Protein AF-A0A382WPY2-F1 (afdb_monomer)

Secondary structure (DSSP, 8-state):
-EES---HHHHHHHHTSPBP--TT-----TTT--SSS---S--PPEEEEEEEEEEEE-TT-SSEEEEEEEEEEEE-TTT--EEE----SB-TT--B--GGGGGTT-HHHHTSTTTTSHHHHHHHHHHHHHHHHHHHHHHHHHHHHB---B-TTSPBP-SBPPSSTT--S-TTS---

Organism: NCBI:txid408172

Nearest PDB structures (foldseek):
  6q0w-assembly1_C  TM=4.753E-01  e=2.690E-01  Homo sapiens
  6q0r-assembly1_C  TM=4.747E-01  e=5.599E-01  Homo sapiens
  2z14-assembly1_A  TM=6.555E-01  e=5.709E+00  Homo sapiens
  6rw8-assembly1_A  TM=3.649E-01  e=2.580E+00  Xenorhabdus nematophila

Foldseek 3Di:
DKDPDQPVVLVVLQVPADFDPPPPDQPADPVPCDPPRDPPDSQRWGKGKAKFWDWDDDPPDPDIDIAIAIWIWTAGPVSRIIDTDFCPQAGLQRHGPPPCSVVGVPVCCSPPPCSSHPVNRVVSVVVSVVVNVVSVVVVVVQVQQFAQDADPVRDGHNDGFDPDVPTRHHPVPDDD

Mean predicted aligned error: 10.74 Å

Radius of gyration: 22.95 Å; Cα contacts (8 Å, |Δi|>4): 245; chains: 1; bounding box: 46×40×66 Å

Sequence (176 aa):
MSGKEIAPVLLENILELPEALDEGSVVECPTCIPDSGQAEGEVSLSNFTVEWQFFGRKELGFFDVTYHGVSNVGHCEVCGSTWFSGPGEHDALGLKIGENRTELWTPHLLRAPGFFEKRWQYNLRDERVKRITAKKEKEEKQQEKQCKHVDSNGQQCNREKMQKKGAAYCYKHRPK

Solvent-accessible surface area (backbone atoms only — not comparable to full-atom values): 10594 Å² total; per-residue (Å²): 94,82,47,91,78,70,59,68,72,58,51,55,31,44,72,72,39,58,66,50,84,64,89,82,65,86,54,63,42,84,84,72,61,57,98,59,94,72,76,92,62,89,57,71,44,52,42,21,54,40,52,48,74,50,79,42,72,46,99,88,52,97,54,80,39,79,45,39,42,67,29,51,35,36,38,27,83,87,80,69,41,37,36,50,53,61,65,66,61,41,31,72,80,68,47,74,52,60,90,66,52,70,60,78,72,30,70,66,54,76,64,39,87,54,60,51,30,69,69,47,34,50,51,48,48,51,53,49,51,53,49,45,50,56,48,50,54,50,52,50,58,50,56,72,42,30,16,74,46,59,49,99,85,69,51,63,42,89,47,56,27,42,93,52,90,88,49,56,28,21,89,88,67,51,82,131

pLDDT: mean 77.93, std 14.17, range [43.06, 95.25]

Structure (mmCIF, N/CA/C/O backbone):
data_AF-A0A382WPY2-F1
#
_entry.id   AF-A0A382WPY2-F1
#
loop_
_atom_site.group_PDB
_atom_site.id
_atom_site.type_symbol
_atom_site.label_atom_id
_atom_site.label_alt_id
_atom_site.label_comp_id
_atom_site.label_asym_id
_atom_site.label_entity_id
_atom_site.label_seq_id
_atom_site.pdbx_PDB_ins_code
_atom_site.Cartn_x
_atom_site.Cartn_y
_atom_site.Cartn_z
_atom_site.occupancy
_atom_site.B_iso_or_equiv
_atom_site.auth_seq_id
_atom_site.auth_comp_id
_atom_site.auth_asym_id
_atom_site.auth_atom_id
_atom_site.pdbx_PDB_model_num
ATOM 1 N N . MET A 1 1 ? 2.220 -3.570 -17.084 1.00 50.44 1 MET A N 1
ATOM 2 C CA . MET A 1 1 ? 2.540 -3.048 -18.439 1.00 50.44 1 MET A CA 1
ATOM 3 C C . MET A 1 1 ? 3.982 -3.415 -18.765 1.00 50.44 1 MET A C 1
ATOM 5 O O . MET A 1 1 ? 4.788 -3.387 -17.844 1.00 50.44 1 MET A O 1
ATOM 9 N N . SER A 1 2 ? 4.309 -3.770 -20.013 1.00 45.06 2 SER A N 1
ATOM 10 C CA . SER A 1 2 ? 5.698 -3.978 -20.460 1.00 45.06 2 SER A CA 1
ATOM 11 C C . SER A 1 2 ? 6.227 -2.688 -21.094 1.00 45.06 2 SER A C 1
ATOM 13 O O . SER A 1 2 ? 5.712 -2.259 -22.127 1.00 45.06 2 SER A O 1
ATOM 15 N N . GLY A 1 3 ? 7.217 -2.046 -20.475 1.00 51.97 3 GLY A N 1
ATOM 16 C CA . GLY A 1 3 ? 7.845 -0.844 -21.026 1.00 51.97 3 GLY A CA 1
ATOM 17 C C . GLY A 1 3 ? 9.094 -1.224 -21.810 1.00 51.97 3 GLY A C 1
ATOM 18 O O . GLY A 1 3 ? 10.080 -1.618 -21.199 1.00 51.97 3 GLY A O 1
ATOM 19 N N . LYS A 1 4 ? 9.069 -1.118 -23.145 1.00 51.72 4 LYS A N 1
ATOM 20 C CA . LYS A 1 4 ? 10.267 -1.358 -23.974 1.00 51.72 4 LYS A CA 1
ATOM 21 C C . LYS A 1 4 ? 11.243 -0.176 -24.028 1.00 51.72 4 LYS A C 1
ATOM 23 O O . LYS A 1 4 ? 12.312 -0.320 -24.597 1.00 51.72 4 LYS A O 1
ATOM 28 N N . GLU A 1 5 ? 10.928 0.958 -23.407 1.00 58.72 5 GLU A N 1
ATOM 29 C CA . GLU A 1 5 ? 11.789 2.148 -23.411 1.00 58.72 5 GLU A CA 1
ATOM 30 C C . GLU A 1 5 ? 11.638 2.906 -22.088 1.00 58.72 5 GLU A C 1
ATOM 32 O O . GLU A 1 5 ? 10.872 3.863 -21.963 1.00 58.72 5 GLU A O 1
ATOM 37 N N . ILE A 1 6 ? 12.331 2.430 -21.058 1.00 67.25 6 ILE A N 1
ATOM 38 C CA . ILE A 1 6 ? 12.502 3.175 -19.812 1.00 67.25 6 ILE A CA 1
ATOM 39 C C . ILE A 1 6 ? 13.760 4.035 -19.943 1.00 67.25 6 ILE A C 1
ATOM 41 O O . ILE A 1 6 ? 14.767 3.583 -20.483 1.00 67.25 6 ILE A O 1
ATOM 45 N N . ALA A 1 7 ? 13.711 5.278 -19.457 1.00 72.25 7 ALA A N 1
ATOM 46 C CA . ALA A 1 7 ? 14.890 6.138 -19.438 1.00 72.25 7 ALA A CA 1
ATOM 47 C C . ALA A 1 7 ? 16.024 5.464 -18.630 1.00 72.25 7 ALA A C 1
ATOM 49 O O . ALA A 1 7 ? 15.751 5.005 -17.521 1.00 72.25 7 ALA A O 1
ATOM 50 N N . PRO A 1 8 ? 17.283 5.437 -19.111 1.00 74.81 8 PRO A N 1
ATOM 51 C CA . PRO A 1 8 ? 18.385 4.741 -18.434 1.00 74.81 8 PRO A CA 1
ATOM 52 C C . PRO A 1 8 ? 18.562 5.134 -16.962 1.00 74.81 8 PRO A C 1
ATOM 54 O O . PRO A 1 8 ? 18.678 4.272 -16.102 1.00 74.81 8 PRO A O 1
ATOM 57 N N . VAL A 1 9 ? 18.442 6.429 -16.657 1.00 78.12 9 VAL A N 1
ATOM 58 C CA . VAL A 1 9 ? 18.503 6.960 -15.282 1.00 78.12 9 VAL A CA 1
ATOM 59 C C . VAL A 1 9 ? 17.400 6.379 -14.390 1.00 78.12 9 VAL A C 1
ATOM 61 O O . VAL A 1 9 ? 17.597 6.155 -13.201 1.00 78.12 9 VAL A O 1
ATOM 64 N N . LEU A 1 10 ? 16.211 6.129 -14.942 1.00 77.56 10 LEU A N 1
ATOM 65 C CA . LEU A 1 10 ? 15.115 5.512 -14.196 1.00 77.56 10 LEU A CA 1
ATOM 66 C C . LEU A 1 10 ? 15.440 4.051 -13.870 1.00 77.56 10 LEU A C 1
ATOM 68 O O . LEU A 1 10 ? 15.153 3.599 -12.767 1.00 77.56 10 LEU A O 1
ATOM 72 N N . LEU A 1 11 ? 16.044 3.334 -14.822 1.00 80.25 11 LEU A N 1
ATOM 73 C CA . LEU A 1 11 ? 16.457 1.949 -14.634 1.00 80.25 11 LEU A CA 1
ATOM 74 C C . LEU A 1 11 ? 17.562 1.841 -13.579 1.00 80.25 11 LEU A C 1
ATOM 76 O O . LEU A 1 11 ? 17.420 1.036 -12.671 1.00 80.25 11 LEU A O 1
ATOM 80 N N . GLU A 1 12 ? 18.596 2.684 -13.639 1.00 84.19 12 GLU A N 1
ATOM 81 C CA . GLU A 1 12 ? 19.659 2.730 -12.621 1.00 84.19 12 GLU A CA 1
ATOM 82 C C . GLU A 1 12 ? 19.077 2.909 -11.2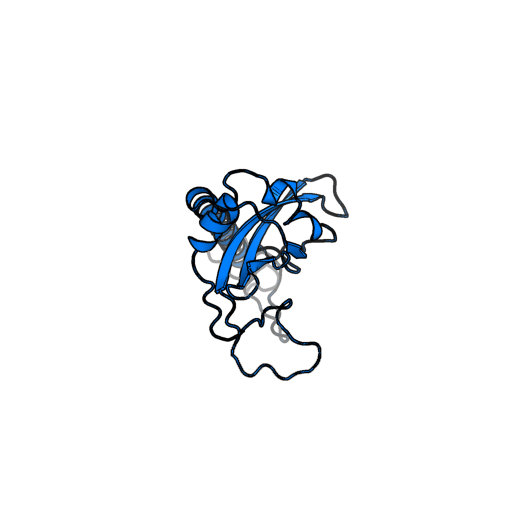14 1.00 84.19 12 GLU A C 1
ATOM 84 O O . GLU A 1 12 ? 19.373 2.128 -10.315 1.00 84.19 12 GLU A O 1
ATOM 89 N N . ASN A 1 13 ? 18.153 3.860 -11.050 1.00 84.88 13 ASN A N 1
ATOM 90 C CA . ASN A 1 13 ? 17.480 4.072 -9.771 1.00 84.88 13 ASN A CA 1
ATOM 91 C C . ASN A 1 13 ? 16.674 2.849 -9.304 1.00 84.88 13 ASN A C 1
ATOM 93 O O . ASN A 1 13 ? 16.645 2.582 -8.109 1.00 84.88 13 ASN A O 1
ATOM 97 N N . ILE A 1 14 ? 16.021 2.112 -10.214 1.00 83.38 14 ILE A N 1
ATOM 98 C CA . ILE A 1 14 ? 15.280 0.880 -9.883 1.00 83.38 14 ILE A CA 1
ATOM 99 C C . ILE A 1 14 ? 16.236 -0.226 -9.427 1.00 83.38 14 ILE A C 1
ATOM 101 O O . ILE A 1 14 ? 15.948 -0.896 -8.440 1.00 83.38 14 ILE A O 1
ATOM 105 N N . LEU A 1 15 ? 17.361 -0.406 -10.123 1.00 83.56 15 LEU A N 1
ATOM 106 C CA . LEU A 1 15 ? 18.344 -1.449 -9.815 1.00 83.56 15 LEU A CA 1
ATOM 107 C C . LEU A 1 15 ? 19.052 -1.218 -8.469 1.00 83.56 15 LEU A C 1
ATOM 109 O O . LEU A 1 15 ? 19.545 -2.162 -7.862 1.00 83.56 15 LEU A O 1
ATOM 113 N N . GLU A 1 16 ? 19.083 0.022 -7.975 1.00 86.19 16 GLU A N 1
ATOM 114 C CA . GLU A 1 16 ? 19.590 0.359 -6.637 1.00 86.19 16 GLU A CA 1
ATOM 115 C C . GLU A 1 16 ? 18.581 0.103 -5.499 1.00 86.19 16 GLU A C 1
ATOM 117 O O . GLU A 1 16 ? 18.909 0.294 -4.317 1.00 86.19 16 GLU A O 1
ATOM 122 N N . LEU A 1 17 ? 17.341 -0.287 -5.817 1.00 84.88 17 LEU A N 1
ATOM 123 C CA . LEU A 1 17 ? 16.316 -0.560 -4.812 1.00 84.88 17 LEU A CA 1
ATOM 124 C C . LEU A 1 17 ? 16.510 -1.924 -4.149 1.00 84.88 17 LEU A C 1
ATOM 126 O O . LEU A 1 17 ? 17.150 -2.812 -4.706 1.00 84.88 17 LEU A O 1
ATOM 130 N N . PRO A 1 18 ? 15.943 -2.119 -2.944 1.00 81.19 18 PRO A N 1
ATOM 131 C CA . PRO A 1 18 ? 15.968 -3.421 -2.302 1.00 81.19 18 PRO A CA 1
ATOM 132 C C . PRO A 1 18 ? 15.299 -4.478 -3.184 1.00 81.19 18 PRO A C 1
ATOM 134 O O . PRO A 1 18 ? 14.156 -4.298 -3.626 1.00 81.19 18 PRO A O 1
ATOM 137 N N . GLU A 1 19 ? 15.994 -5.597 -3.375 1.00 81.69 19 GLU A N 1
ATOM 138 C CA . GLU A 1 19 ? 15.398 -6.801 -3.944 1.00 81.69 19 GLU A CA 1
ATOM 139 C C . GLU A 1 19 ? 14.182 -7.216 -3.106 1.00 81.69 19 GLU A C 1
ATOM 141 O O . GLU A 1 19 ? 14.174 -7.135 -1.871 1.00 81.69 19 GLU A O 1
ATOM 146 N N . ALA A 1 20 ? 13.111 -7.602 -3.792 1.00 73.94 20 ALA A N 1
ATOM 147 C CA . ALA A 1 20 ? 11.934 -8.154 -3.154 1.00 73.94 20 ALA A CA 1
ATOM 148 C C . ALA A 1 20 ? 12.303 -9.492 -2.507 1.00 73.94 20 ALA A C 1
ATOM 150 O O . ALA A 1 20 ? 12.845 -10.377 -3.162 1.00 73.94 20 ALA A O 1
ATOM 151 N N . LEU A 1 21 ? 11.971 -9.648 -1.224 1.00 63.97 21 LEU A N 1
ATOM 152 C CA . LEU A 1 21 ? 12.210 -10.867 -0.439 1.00 63.97 21 LEU A CA 1
ATOM 153 C C . LEU A 1 21 ? 11.271 -12.022 -0.829 1.00 63.97 21 LEU A C 1
ATOM 155 O O . LEU A 1 21 ? 10.919 -12.838 0.019 1.00 63.97 21 LEU A O 1
ATOM 159 N N . ASP A 1 22 ? 10.812 -12.071 -2.079 1.00 56.38 22 ASP A N 1
ATOM 160 C CA . ASP A 1 22 ? 9.867 -13.080 -2.550 1.00 56.38 22 ASP A CA 1
ATOM 161 C C . ASP A 1 22 ? 10.605 -14.408 -2.798 1.00 56.38 22 ASP A C 1
ATOM 163 O O . ASP A 1 22 ? 10.833 -14.848 -3.925 1.00 56.38 22 ASP A O 1
ATOM 167 N N . GLU A 1 23 ? 10.999 -15.050 -1.696 1.00 45.00 23 GLU A N 1
ATOM 168 C CA . GLU A 1 23 ? 11.357 -16.463 -1.617 1.00 45.00 23 GLU A CA 1
ATOM 169 C C . GLU A 1 23 ? 10.135 -17.308 -2.025 1.00 45.00 23 GLU A C 1
ATOM 171 O O . GLU A 1 23 ? 9.397 -17.816 -1.182 1.00 45.00 23 GLU A O 1
ATOM 176 N N . GLY A 1 24 ? 9.872 -17.447 -3.327 1.00 43.06 24 GLY A N 1
ATOM 177 C CA . GLY A 1 24 ? 8.909 -18.444 -3.807 1.00 43.06 24 GLY A CA 1
ATOM 178 C C . GLY A 1 24 ? 8.155 -18.145 -5.096 1.00 43.06 24 GLY A C 1
ATOM 179 O O . GLY A 1 24 ? 7.442 -19.028 -5.568 1.00 43.06 24 GLY A O 1
ATOM 180 N N . SER A 1 25 ? 8.299 -16.964 -5.701 1.00 46.00 25 SER A N 1
ATOM 181 C CA . SER A 1 25 ? 7.753 -16.715 -7.039 1.00 46.00 25 SER A CA 1
ATOM 182 C C . SER A 1 25 ? 8.865 -16.298 -7.995 1.00 46.00 25 SER A C 1
ATOM 184 O O . SER A 1 25 ? 9.168 -15.122 -8.177 1.00 46.00 25 SER A O 1
ATOM 186 N N . VAL A 1 26 ? 9.497 -17.294 -8.622 1.00 49.69 26 VAL A N 1
ATOM 187 C CA . VAL A 1 26 ? 10.266 -17.063 -9.849 1.00 49.69 26 VAL A CA 1
ATOM 188 C C . VAL A 1 26 ? 9.250 -16.603 -10.888 1.00 49.69 26 VAL A C 1
ATOM 190 O O . VAL A 1 26 ? 8.549 -17.402 -11.504 1.00 49.69 26 VAL A O 1
ATOM 193 N N . VAL A 1 27 ? 9.070 -15.290 -10.993 1.00 58.69 27 VAL A N 1
ATOM 194 C CA . VAL A 1 27 ? 8.278 -14.707 -12.067 1.00 58.69 27 VAL A CA 1
ATOM 195 C C . VAL A 1 27 ? 9.141 -14.867 -13.308 1.00 58.69 27 VAL A C 1
ATOM 197 O O . VAL A 1 27 ? 10.208 -14.275 -13.403 1.00 58.69 27 VAL A O 1
ATOM 200 N N . GLU A 1 28 ? 8.736 -15.731 -14.228 1.00 64.81 28 GLU A N 1
ATOM 201 C CA . GLU A 1 28 ? 9.409 -15.848 -15.518 1.00 64.81 28 GLU A CA 1
ATOM 202 C C . GLU A 1 28 ? 9.208 -14.554 -16.313 1.00 64.81 28 GLU A C 1
ATOM 204 O O . GLU A 1 28 ? 8.154 -13.913 -16.235 1.00 64.81 28 GLU A O 1
ATOM 209 N N . CYS A 1 29 ? 10.212 -14.146 -17.095 1.00 71.50 29 CYS A N 1
ATOM 210 C CA . CYS A 1 29 ? 10.085 -12.961 -17.937 1.00 71.50 29 CYS A CA 1
ATOM 211 C C . CYS A 1 29 ? 8.953 -13.153 -18.959 1.00 71.50 29 CYS A C 1
ATOM 213 O O . CYS A 1 29 ? 9.132 -13.931 -19.897 1.00 71.50 29 CYS A O 1
ATOM 215 N N . PRO A 1 30 ? 7.845 -12.387 -18.894 1.00 69.00 30 PRO A N 1
ATOM 216 C CA . PRO A 1 30 ? 6.702 -12.574 -19.791 1.00 69.00 30 PRO A CA 1
ATOM 217 C C . PRO A 1 30 ? 7.036 -12.312 -21.266 1.00 69.00 30 PRO A C 1
ATOM 219 O O . PRO A 1 30 ? 6.256 -12.657 -22.145 1.00 69.00 30 PRO A O 1
ATOM 222 N N . THR A 1 31 ? 8.182 -11.685 -21.541 1.00 71.06 31 THR A N 1
ATOM 223 C CA . THR A 1 31 ? 8.691 -11.429 -22.893 1.00 71.06 31 THR A CA 1
ATOM 224 C C . THR A 1 31 ? 9.625 -12.538 -23.390 1.00 71.06 31 THR A C 1
ATOM 226 O O . THR A 1 31 ? 9.763 -12.702 -24.598 1.00 71.06 31 THR A O 1
ATOM 229 N N . CYS A 1 32 ? 10.288 -13.269 -22.487 1.00 71.19 32 CYS A N 1
ATOM 230 C CA . CYS A 1 32 ? 11.210 -14.352 -22.844 1.00 71.19 32 CYS A CA 1
ATOM 231 C C . CYS A 1 32 ? 10.555 -15.732 -22.811 1.00 71.19 32 CYS A C 1
ATOM 233 O O . CYS A 1 32 ? 11.188 -16.672 -23.280 1.00 71.19 32 CYS A O 1
ATOM 235 N N . ILE A 1 33 ? 9.338 -15.870 -22.265 1.00 64.56 33 ILE A N 1
ATOM 236 C CA . ILE A 1 33 ? 8.585 -17.127 -22.327 1.00 64.56 33 ILE A CA 1
ATOM 237 C C . ILE A 1 33 ? 8.342 -17.462 -23.809 1.00 64.56 33 ILE A C 1
ATOM 239 O O . ILE A 1 33 ? 7.666 -16.692 -24.498 1.00 64.56 33 ILE A O 1
ATOM 243 N N . PRO A 1 34 ? 8.885 -18.575 -24.333 1.00 55.53 34 PRO A N 1
ATOM 244 C CA . PRO A 1 34 ? 8.551 -19.023 -25.677 1.00 55.53 34 PRO A CA 1
ATOM 245 C C . PRO A 1 34 ? 7.099 -19.538 -25.719 1.00 55.53 34 PRO A C 1
ATOM 247 O O . PRO A 1 34 ? 6.661 -20.227 -24.801 1.00 55.53 34 PRO A O 1
ATOM 250 N N . ASP A 1 35 ? 6.373 -19.281 -26.818 1.00 52.97 35 ASP A N 1
ATOM 251 C CA . ASP A 1 35 ? 5.002 -19.789 -27.078 1.00 52.97 35 ASP A CA 1
ATOM 252 C C . ASP A 1 35 ? 4.885 -21.331 -27.025 1.00 52.97 35 ASP A C 1
ATOM 254 O O . ASP A 1 35 ? 3.796 -21.903 -26.968 1.00 52.97 35 ASP A O 1
ATOM 258 N N . SER A 1 36 ? 6.020 -22.024 -27.040 1.00 47.75 36 SER A N 1
ATOM 259 C CA . SER A 1 36 ? 6.166 -23.465 -26.875 1.00 47.75 36 SER A CA 1
ATOM 260 C C . SER A 1 36 ? 6.968 -23.711 -25.604 1.00 47.75 36 SER A C 1
ATOM 262 O O . SER A 1 36 ? 8.153 -23.390 -25.596 1.00 47.75 36 SER A O 1
ATOM 264 N N . GLY A 1 37 ? 6.333 -24.253 -24.559 1.00 50.56 37 GLY A N 1
ATOM 265 C CA . GLY A 1 37 ? 6.839 -24.394 -23.183 1.00 50.56 37 GLY A CA 1
ATOM 266 C C . GLY A 1 37 ? 8.113 -25.228 -23.005 1.00 50.56 37 GLY A C 1
ATOM 267 O O . GLY A 1 37 ? 8.108 -26.245 -22.320 1.00 50.56 37 GLY A O 1
ATOM 268 N N . GLN A 1 38 ? 9.206 -24.789 -23.611 1.00 47.47 38 GLN A N 1
ATOM 269 C CA . GLN A 1 38 ? 10.522 -25.388 -23.532 1.00 47.47 38 GLN A CA 1
ATOM 270 C C . GLN A 1 38 ? 11.526 -24.271 -23.241 1.00 47.47 38 GLN A C 1
ATOM 272 O O . GLN A 1 38 ? 12.242 -23.800 -24.120 1.00 47.47 38 GLN A O 1
ATOM 277 N N . ALA A 1 39 ? 11.533 -23.809 -21.992 1.00 47.53 39 ALA A N 1
ATOM 278 C CA . ALA A 1 39 ? 12.617 -23.000 -21.457 1.00 47.53 39 ALA A CA 1
ATOM 279 C C . ALA A 1 39 ? 13.589 -23.934 -20.718 1.00 47.53 39 ALA A C 1
ATOM 281 O O . ALA A 1 39 ? 13.421 -24.229 -19.539 1.00 47.53 39 ALA A O 1
ATOM 282 N N . GLU A 1 40 ? 14.602 -24.438 -21.429 1.00 45.28 40 GLU A N 1
ATOM 283 C CA . GLU A 1 40 ? 15.832 -24.914 -20.785 1.00 45.28 40 GLU A CA 1
ATOM 284 C C . GLU A 1 40 ? 16.674 -23.683 -20.442 1.00 45.28 40 GLU A C 1
ATOM 286 O O . GLU A 1 40 ? 17.457 -23.186 -21.248 1.00 45.28 40 GLU A O 1
ATOM 291 N N . GLY A 1 41 ? 16.437 -23.139 -19.254 1.00 49.59 41 GLY A N 1
ATOM 292 C CA . GLY A 1 41 ? 17.135 -21.971 -18.735 1.00 49.59 41 GLY A CA 1
ATOM 293 C C . GLY A 1 41 ? 16.210 -21.200 -17.814 1.00 49.59 41 GLY A C 1
ATOM 294 O O . GLY A 1 41 ? 15.253 -20.584 -18.271 1.00 49.59 41 GLY A O 1
ATOM 295 N N . GLU A 1 42 ? 16.485 -21.263 -16.517 1.00 51.50 42 GLU A N 1
ATOM 296 C CA . GLU A 1 42 ? 15.818 -20.462 -15.495 1.00 51.50 42 GLU A CA 1
ATOM 297 C C . GLU A 1 42 ? 16.074 -18.979 -15.817 1.00 51.50 42 GLU A C 1
ATOM 299 O O . GLU A 1 42 ? 17.156 -18.448 -15.571 1.00 51.50 42 GLU A O 1
ATOM 304 N N . VAL A 1 43 ? 15.122 -18.319 -16.490 1.00 54.50 43 VAL A N 1
ATOM 305 C CA . VAL A 1 43 ? 15.211 -16.881 -16.778 1.00 54.50 43 VAL A CA 1
ATOM 306 C C . VAL A 1 43 ? 14.853 -16.149 -15.493 1.00 54.50 43 VAL A C 1
ATOM 308 O O . VAL A 1 43 ? 13.706 -15.754 -15.284 1.00 54.50 43 VAL A O 1
ATOM 311 N N . SER A 1 44 ? 15.843 -16.007 -14.618 1.00 59.19 44 SER A N 1
ATOM 312 C CA . SER A 1 44 ? 15.711 -15.286 -13.358 1.00 59.19 44 SER A CA 1
ATOM 313 C C . SER A 1 44 ? 15.387 -13.819 -13.635 1.00 59.19 44 SER A C 1
ATOM 315 O O . SER A 1 44 ? 16.169 -13.097 -14.256 1.00 59.19 44 SER A O 1
ATOM 317 N N . LEU A 1 45 ? 14.205 -13.376 -13.206 1.00 64.75 45 LEU A N 1
ATOM 318 C CA . LEU A 1 45 ? 13.871 -11.957 -13.141 1.00 64.75 45 LEU A CA 1
ATOM 319 C C . LEU A 1 45 ? 14.425 -11.363 -11.850 1.00 64.75 45 LEU A C 1
ATOM 321 O O . LEU A 1 45 ? 14.130 -11.856 -10.760 1.00 64.75 45 LEU A O 1
ATOM 325 N N . SER A 1 46 ? 15.135 -10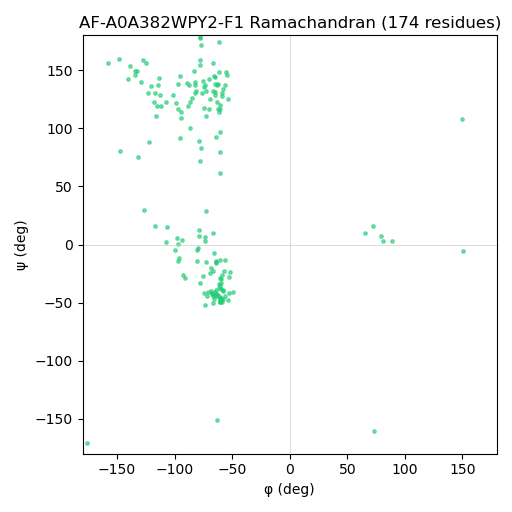.246 -11.972 1.00 72.19 46 SER A N 1
ATOM 326 C CA . SER A 1 46 ? 15.466 -9.410 -10.821 1.00 72.19 46 SER A CA 1
ATOM 327 C C . SER A 1 46 ? 14.202 -8.663 -10.403 1.00 72.19 46 SER A C 1
ATOM 329 O O . SER A 1 46 ? 13.643 -7.896 -11.191 1.00 72.19 46 SER A O 1
ATOM 331 N N . ASN A 1 47 ? 13.723 -8.920 -9.186 1.00 79.75 47 ASN A N 1
ATOM 332 C CA . ASN A 1 47 ? 12.504 -8.326 -8.643 1.00 79.75 47 ASN A CA 1
ATOM 333 C C . ASN A 1 47 ? 12.858 -7.302 -7.568 1.00 79.75 47 ASN A C 1
ATOM 335 O O . ASN A 1 47 ? 13.477 -7.636 -6.563 1.00 79.75 47 ASN A O 1
ATOM 339 N N . PHE A 1 48 ? 12.410 -6.065 -7.753 1.00 84.56 48 PHE A N 1
ATOM 340 C CA . PHE A 1 48 ? 12.666 -4.950 -6.848 1.00 84.56 48 PHE A CA 1
ATOM 341 C C . PHE A 1 48 ? 11.380 -4.489 -6.180 1.00 84.56 48 PHE A C 1
ATOM 343 O O . PHE A 1 48 ? 10.316 -4.441 -6.803 1.00 84.56 48 PHE A O 1
ATOM 350 N N . THR A 1 49 ? 11.484 -4.106 -4.911 1.00 86.94 49 THR A N 1
ATOM 351 C CA . THR A 1 49 ? 10.354 -3.559 -4.158 1.00 86.94 49 THR A CA 1
ATOM 352 C C . THR A 1 49 ? 10.262 -2.054 -4.375 1.00 86.94 49 THR A C 1
ATOM 354 O O . THR A 1 49 ? 11.192 -1.323 -4.038 1.00 86.94 49 THR A O 1
ATOM 357 N N . VAL A 1 50 ? 9.119 -1.578 -4.873 1.00 88.62 50 VAL A N 1
ATOM 358 C CA . VAL A 1 50 ? 8.862 -0.151 -5.098 1.00 88.62 50 VAL A CA 1
ATOM 359 C C . VAL A 1 50 ? 7.690 0.315 -4.251 1.00 88.62 50 VAL A C 1
ATOM 361 O O . VAL A 1 50 ? 6.575 -0.192 -4.369 1.00 88.62 50 VAL A O 1
ATOM 364 N N . GLU A 1 51 ? 7.939 1.320 -3.421 1.00 91.25 51 GLU A N 1
ATOM 365 C CA . GLU A 1 51 ? 6.916 2.091 -2.730 1.00 91.25 51 GLU A CA 1
ATOM 366 C C . GLU A 1 51 ? 6.257 3.058 -3.707 1.00 91.25 51 GLU A C 1
ATOM 368 O O . GLU A 1 51 ? 6.913 3.705 -4.531 1.00 91.25 51 GLU A O 1
ATOM 373 N N . TRP A 1 52 ? 4.948 3.206 -3.573 1.00 87.81 52 TRP A N 1
ATOM 374 C CA . TRP A 1 52 ? 4.189 4.133 -4.382 1.00 87.81 52 TRP A CA 1
ATOM 375 C C . TRP A 1 52 ? 3.135 4.873 -3.578 1.00 87.81 52 TRP A C 1
ATOM 377 O O . TRP A 1 52 ? 2.604 4.390 -2.574 1.00 87.81 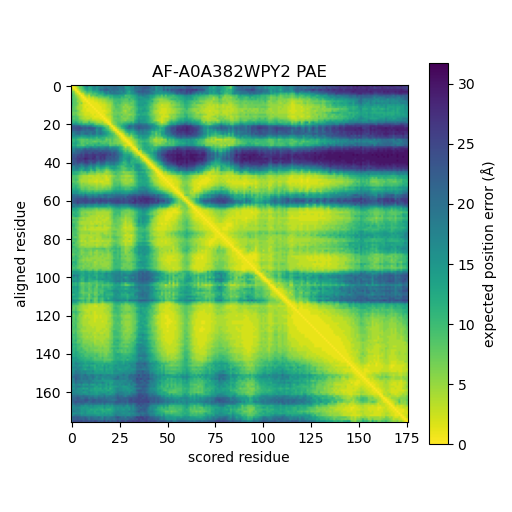52 TRP A O 1
ATOM 387 N N . GLN A 1 53 ? 2.808 6.058 -4.082 1.00 85.94 53 GLN A N 1
ATOM 388 C CA . GLN A 1 53 ? 1.645 6.819 -3.671 1.00 85.94 53 GLN A CA 1
ATOM 389 C C . GLN A 1 53 ? 1.002 7.470 -4.889 1.00 85.94 53 GLN A C 1
ATOM 391 O O . GLN A 1 53 ? 1.702 7.952 -5.781 1.00 85.94 53 GLN A O 1
ATOM 396 N N . PHE A 1 54 ? -0.323 7.524 -4.914 1.00 80.56 54 PHE A N 1
ATOM 397 C CA . PHE A 1 54 ? -1.038 8.313 -5.909 1.00 80.56 54 PHE A CA 1
ATOM 398 C C . PHE A 1 54 ? -2.349 8.852 -5.347 1.00 80.56 54 PHE A C 1
ATOM 400 O O . PHE A 1 54 ? -2.873 8.375 -4.336 1.00 80.56 54 PHE A O 1
ATOM 407 N N . PHE A 1 55 ? -2.851 9.890 -6.003 1.00 78.56 55 PHE A N 1
ATOM 408 C CA . PHE A 1 55 ? -4.102 10.546 -5.660 1.00 78.56 55 PHE A CA 1
ATOM 409 C C . PHE A 1 55 ? -5.183 10.018 -6.583 1.00 78.56 55 PHE A C 1
ATOM 411 O O . PHE A 1 55 ? -5.054 10.162 -7.791 1.00 78.56 55 PHE A O 1
ATOM 418 N N . GLY A 1 56 ? -6.233 9.439 -6.014 1.00 72.31 56 GLY A N 1
ATOM 419 C CA . GLY A 1 56 ? -7.395 9.000 -6.773 1.00 72.31 56 GLY A CA 1
ATOM 420 C C . GLY A 1 56 ? -8.673 9.616 -6.221 1.00 72.31 56 GLY A C 1
ATOM 421 O O . GLY A 1 56 ? -8.766 9.966 -5.040 1.00 72.31 56 GLY A O 1
ATOM 422 N N . ARG A 1 57 ? -9.697 9.709 -7.069 1.00 67.06 57 ARG A N 1
ATOM 423 C CA . ARG A 1 57 ? -11.052 10.058 -6.626 1.00 67.06 57 ARG A CA 1
ATOM 424 C C . ARG A 1 57 ? -11.812 8.814 -6.205 1.00 67.06 57 ARG A C 1
ATOM 426 O O . ARG A 1 57 ? -11.781 7.793 -6.888 1.00 67.06 57 ARG A O 1
ATOM 433 N N . LYS A 1 58 ? -12.544 8.903 -5.099 1.00 63.53 58 LYS A N 1
ATOM 434 C CA . LYS A 1 58 ? -13.450 7.831 -4.685 1.00 63.53 58 LYS A CA 1
ATOM 435 C C . LYS A 1 58 ? -14.674 7.825 -5.610 1.00 63.53 58 LYS A C 1
ATOM 437 O O . LYS A 1 58 ? -15.288 8.870 -5.788 1.00 63.53 58 LYS A O 1
ATOM 442 N N . GLU A 1 59 ? -15.072 6.657 -6.122 1.00 57.78 59 GLU A N 1
ATOM 443 C CA . GLU A 1 59 ? -16.228 6.484 -7.035 1.00 57.78 59 GLU A CA 1
ATOM 444 C C . GLU A 1 59 ? -17.540 7.117 -6.521 1.00 57.78 59 GLU A C 1
ATOM 446 O O . GLU A 1 59 ? -18.410 7.467 -7.309 1.00 57.78 59 GLU A O 1
ATOM 451 N N . LEU A 1 60 ? -17.677 7.308 -5.201 1.00 56.44 60 LEU A N 1
ATOM 452 C CA . LEU A 1 60 ? -18.869 7.867 -4.551 1.00 56.44 60 LEU A CA 1
ATOM 453 C C . LEU A 1 60 ? -18.651 9.206 -3.810 1.00 56.44 60 LEU A C 1
ATOM 455 O O . LEU A 1 60 ? -19.481 9.573 -2.979 1.00 56.44 60 LEU A O 1
ATOM 459 N N . GLY A 1 61 ? -17.560 9.950 -4.042 1.00 54.59 61 GLY A N 1
ATOM 460 C CA . GLY A 1 61 ? -17.336 11.194 -3.290 1.00 54.59 61 GLY A CA 1
ATOM 461 C C . GLY A 1 61 ? -16.408 12.231 -3.922 1.00 54.59 61 GLY A C 1
ATOM 462 O O . GLY A 1 61 ? -15.513 11.913 -4.692 1.00 54.59 61 GLY A O 1
ATOM 463 N N . PHE A 1 62 ? -16.605 13.490 -3.515 1.00 56.28 62 PHE A N 1
ATOM 464 C CA . PHE A 1 62 ? -15.829 14.673 -3.922 1.00 56.28 62 PHE A CA 1
ATOM 465 C C . PHE A 1 62 ? -14.474 14.827 -3.205 1.00 56.28 62 PHE A C 1
ATOM 467 O O . PHE A 1 62 ? -13.841 15.872 -3.324 1.00 56.28 62 PHE A O 1
ATOM 474 N N . PHE A 1 63 ? -14.043 13.837 -2.420 1.00 62.34 63 PHE A N 1
ATOM 475 C CA . PHE A 1 63 ? -12.802 13.921 -1.650 1.00 62.34 63 PHE A CA 1
ATOM 476 C C . PHE A 1 63 ? -11.688 13.141 -2.339 1.00 62.34 63 PHE A C 1
ATOM 478 O O . PHE A 1 63 ? -11.858 11.957 -2.646 1.00 62.34 63 PHE A O 1
ATOM 485 N N . ASP A 1 64 ? -10.551 13.806 -2.526 1.00 73.62 64 ASP A N 1
ATOM 486 C CA . ASP A 1 64 ? -9.324 13.168 -2.983 1.00 73.62 64 ASP A CA 1
ATOM 487 C C . ASP A 1 64 ? -8.819 12.207 -1.901 1.00 73.62 64 ASP A C 1
ATOM 489 O O . ASP A 1 64 ? -8.753 12.540 -0.712 1.00 73.62 64 ASP A O 1
ATOM 493 N N . VAL A 1 65 ? -8.487 10.987 -2.315 1.00 79.56 65 VAL A N 1
ATOM 494 C CA . VAL A 1 65 ? -7.911 9.958 -1.452 1.00 79.56 65 VAL A CA 1
ATOM 495 C C . VAL A 1 65 ? -6.482 9.719 -1.906 1.00 79.56 65 VAL A C 1
ATOM 497 O O . VAL A 1 65 ? -6.223 9.481 -3.084 1.00 79.56 65 VAL A O 1
ATOM 500 N N . THR A 1 66 ? -5.548 9.770 -0.962 1.00 84.38 66 THR A N 1
ATOM 501 C CA . THR A 1 66 ? -4.174 9.330 -1.204 1.00 84.38 66 THR A CA 1
ATOM 502 C C . THR A 1 66 ? -4.074 7.846 -0.897 1.00 84.38 66 THR A C 1
ATOM 504 O O . THR A 1 66 ? -4.315 7.430 0.239 1.00 84.38 66 THR A O 1
ATOM 507 N N . TYR A 1 67 ? -3.716 7.069 -1.911 1.00 86.56 67 TYR A N 1
ATOM 508 C CA . TYR A 1 67 ? -3.430 5.647 -1.799 1.00 86.56 67 TYR A CA 1
ATOM 509 C C . TYR A 1 67 ? -1.931 5.439 -1.633 1.00 86.56 67 TYR A C 1
ATOM 511 O O . TYR A 1 67 ? -1.135 6.165 -2.228 1.00 86.56 67 TYR A O 1
ATOM 519 N N . HIS A 1 68 ? -1.558 4.432 -0.846 1.00 89.12 68 HIS A N 1
ATOM 520 C CA . HIS A 1 68 ? -0.165 4.063 -0.605 1.00 89.12 68 HIS A CA 1
ATOM 521 C C . HIS A 1 68 ? 0.010 2.556 -0.719 1.00 89.12 68 HIS A C 1
ATOM 523 O O . HIS A 1 68 ? -0.843 1.799 -0.256 1.00 89.12 68 HIS A O 1
ATOM 529 N N . GLY A 1 69 ? 1.149 2.101 -1.217 1.00 89.31 69 GLY A N 1
ATOM 530 C CA . GLY A 1 69 ? 1.423 0.676 -1.244 1.00 89.31 69 GLY A CA 1
ATOM 531 C C . GLY A 1 69 ? 2.803 0.340 -1.750 1.00 89.31 69 GLY A C 1
ATOM 532 O O . GLY A 1 69 ? 3.663 1.205 -1.888 1.00 89.31 69 GLY A O 1
ATOM 533 N N . VAL A 1 70 ? 2.996 -0.955 -1.960 1.00 88.81 70 VAL A N 1
ATOM 534 C CA . VAL A 1 70 ? 4.211 -1.516 -2.532 1.00 88.81 70 VAL A CA 1
ATOM 535 C C . VAL A 1 70 ? 3.837 -2.426 -3.678 1.00 88.81 70 VAL A C 1
ATOM 537 O O . VAL A 1 70 ? 2.857 -3.164 -3.597 1.00 88.81 70 VAL A O 1
ATOM 540 N N . SER A 1 71 ? 4.629 -2.353 -4.736 1.00 85.44 71 SER A N 1
ATOM 541 C CA . SER A 1 71 ? 4.517 -3.206 -5.907 1.00 85.44 71 SER A CA 1
ATOM 542 C C . SER A 1 71 ? 5.900 -3.701 -6.302 1.00 85.44 71 SER A C 1
ATOM 544 O O . SER A 1 71 ? 6.894 -2.995 -6.127 1.00 85.44 71 SER A O 1
ATOM 546 N N . ASN A 1 72 ? 5.945 -4.900 -6.875 1.00 84.38 72 ASN A N 1
ATOM 547 C CA . ASN A 1 72 ? 7.172 -5.446 -7.432 1.00 84.38 72 ASN A CA 1
ATOM 548 C C . ASN A 1 72 ? 7.398 -4.880 -8.838 1.00 84.38 72 ASN A C 1
ATOM 550 O O . ASN A 1 72 ? 6.463 -4.791 -9.650 1.00 84.38 72 ASN A O 1
ATOM 554 N N . VAL A 1 73 ? 8.645 -4.523 -9.122 1.00 83.12 73 VAL A N 1
ATOM 555 C CA . VAL A 1 73 ? 9.124 -4.165 -10.455 1.00 83.12 73 VAL A CA 1
ATOM 556 C C . VAL A 1 73 ? 10.155 -5.197 -10.872 1.00 83.12 73 VAL A C 1
ATOM 558 O O . VAL A 1 73 ? 11.167 -5.367 -10.202 1.00 83.12 73 VAL A O 1
ATOM 561 N N . GLY A 1 74 ? 9.869 -5.898 -11.963 1.00 82.69 74 GLY A N 1
ATOM 562 C CA . GLY A 1 74 ? 10.750 -6.920 -12.515 1.00 82.69 74 GLY A CA 1
ATOM 563 C C . GLY A 1 74 ? 11.604 -6.347 -13.637 1.00 82.69 74 GLY A C 1
ATOM 564 O O . GLY A 1 74 ? 11.080 -5.618 -14.483 1.00 82.69 74 GLY A O 1
ATOM 565 N N . HIS A 1 75 ? 12.884 -6.699 -13.686 1.00 83.62 75 HIS A N 1
ATOM 566 C CA . HIS A 1 75 ? 13.763 -6.414 -14.817 1.00 83.62 75 HIS A CA 1
ATOM 567 C C . HIS A 1 75 ? 14.362 -7.711 -15.361 1.00 83.62 75 HIS A C 1
ATOM 569 O O . HIS A 1 75 ? 14.877 -8.536 -14.610 1.00 83.62 75 HIS A O 1
ATOM 575 N N . CYS A 1 76 ? 14.274 -7.895 -16.677 1.00 81.94 76 CYS A N 1
ATOM 576 C CA . CYS A 1 76 ? 14.870 -9.034 -17.357 1.00 81.94 76 CYS A CA 1
ATOM 577 C C . CYS A 1 76 ? 16.221 -8.649 -17.948 1.00 81.94 76 CYS A C 1
ATOM 579 O O . CYS A 1 76 ? 16.278 -7.866 -18.895 1.00 81.94 76 CYS A O 1
ATOM 581 N N . GLU A 1 77 ? 17.286 -9.276 -17.462 1.00 77.38 77 GLU A N 1
ATOM 582 C CA . GLU A 1 77 ? 18.643 -9.063 -17.976 1.00 77.38 77 GLU A CA 1
ATOM 583 C C . GLU A 1 77 ? 18.836 -9.636 -19.391 1.00 77.38 77 GLU A C 1
ATOM 585 O O . GLU A 1 77 ? 19.665 -9.144 -20.151 1.00 77.38 77 GLU A O 1
ATOM 590 N N . VAL A 1 78 ? 18.035 -10.637 -19.783 1.00 77.81 78 VAL A N 1
ATOM 591 C CA . VAL A 1 78 ? 18.136 -11.294 -21.099 1.00 77.81 78 VAL A CA 1
ATOM 592 C C . VAL A 1 78 ? 17.599 -10.403 -22.219 1.00 77.81 78 VAL A C 1
ATOM 594 O O . VAL A 1 78 ? 18.270 -10.196 -23.226 1.00 77.81 78 VAL A O 1
ATOM 597 N N . CYS A 1 79 ? 16.377 -9.879 -22.072 1.00 79.44 79 CYS A N 1
ATOM 598 C CA . CYS A 1 79 ? 15.724 -9.081 -23.118 1.00 79.44 79 CYS A CA 1
ATOM 599 C C . CYS A 1 79 ? 15.641 -7.581 -22.797 1.00 79.44 79 CYS A C 1
ATOM 601 O O . CYS A 1 79 ? 15.020 -6.832 -23.554 1.00 79.44 79 CYS A O 1
ATOM 603 N N . GLY A 1 80 ? 16.185 -7.145 -21.657 1.00 77.94 80 GLY A N 1
ATOM 604 C CA . GLY A 1 80 ? 16.176 -5.753 -21.194 1.00 77.94 80 GLY A CA 1
ATOM 605 C C . GLY A 1 80 ? 14.789 -5.196 -20.858 1.00 77.94 80 GLY A C 1
ATOM 606 O O . GLY A 1 80 ? 14.631 -3.989 -20.689 1.00 77.94 80 GLY A O 1
ATOM 607 N N . SER A 1 81 ? 13.753 -6.038 -20.811 1.00 78.69 81 SER A N 1
ATOM 608 C CA . SER A 1 81 ? 12.385 -5.584 -20.553 1.00 78.69 81 SER A CA 1
ATOM 609 C C . SER A 1 81 ? 12.136 -5.397 -19.062 1.00 78.69 81 SER A C 1
ATOM 611 O O . SER A 1 81 ? 12.518 -6.240 -18.254 1.00 78.69 81 SER A O 1
ATOM 613 N N . THR A 1 82 ? 11.419 -4.329 -18.716 1.00 80.44 82 THR A N 1
ATOM 614 C CA . THR A 1 82 ? 10.984 -4.059 -17.342 1.00 80.44 82 THR A CA 1
ATOM 615 C C . THR A 1 82 ? 9.465 -4.136 -17.243 1.00 80.44 82 THR A C 1
ATOM 617 O O . THR A 1 82 ? 8.729 -3.625 -18.101 1.00 80.44 82 THR A O 1
ATOM 620 N N . TRP A 1 83 ? 8.989 -4.774 -16.179 1.00 77.31 83 TRP A N 1
ATOM 621 C CA . TRP A 1 83 ? 7.580 -4.983 -15.896 1.00 77.31 83 TRP A CA 1
ATOM 622 C C . TRP A 1 83 ? 7.187 -4.362 -14.560 1.00 77.31 83 TRP A C 1
ATOM 624 O O . TRP A 1 83 ? 7.870 -4.516 -13.552 1.00 77.31 83 TRP A O 1
ATOM 634 N N . PHE A 1 84 ? 6.036 -3.693 -14.563 1.00 78.62 84 PHE A N 1
ATOM 635 C CA . PHE A 1 84 ? 5.452 -3.073 -13.379 1.00 78.62 84 PHE A CA 1
ATOM 636 C C . PHE A 1 84 ? 4.178 -3.809 -12.969 1.00 78.62 84 PHE A C 1
ATOM 638 O O . PHE A 1 84 ? 3.202 -3.831 -13.740 1.00 78.62 84 PHE A O 1
ATOM 645 N N . SER A 1 85 ? 4.176 -4.358 -11.750 1.00 76.94 85 SER A N 1
ATOM 646 C CA . SER A 1 85 ? 2.967 -4.882 -11.104 1.00 76.94 85 SER A CA 1
ATOM 647 C C . SER A 1 85 ? 1.990 -3.748 -10.839 1.00 76.94 85 SER A C 1
ATOM 649 O O . SER A 1 85 ? 2.392 -2.694 -10.359 1.00 76.94 85 SER A O 1
ATOM 651 N N . GLY A 1 86 ? 0.693 -3.951 -11.071 1.00 76.19 86 GLY A N 1
ATOM 652 C CA . GLY A 1 86 ? -0.319 -2.989 -10.624 1.00 76.19 86 GLY A CA 1
ATOM 653 C C . GLY A 1 86 ? -0.343 -2.803 -9.092 1.00 76.19 86 GLY A C 1
ATOM 654 O O . GLY A 1 86 ? 0.314 -3.553 -8.367 1.00 76.19 86 GLY A O 1
ATOM 655 N N . PRO A 1 87 ? -1.147 -1.850 -8.584 1.00 77.81 87 PRO A N 1
ATOM 656 C CA . PRO A 1 87 ? -1.285 -1.593 -7.143 1.00 77.81 87 PRO A CA 1
ATOM 657 C C . PRO A 1 87 ? -1.937 -2.742 -6.354 1.00 77.81 87 PRO A C 1
ATOM 659 O O . PRO A 1 87 ? -2.049 -2.664 -5.135 1.00 77.81 87 PRO A O 1
ATOM 662 N N . GLY A 1 88 ? -2.437 -3.776 -7.036 1.00 79.62 88 GLY A N 1
ATOM 663 C CA . GLY A 1 88 ? -3.341 -4.756 -6.446 1.00 79.62 88 GLY A CA 1
ATOM 664 C C . GLY A 1 88 ? -4.746 -4.187 -6.233 1.00 79.62 88 GLY A C 1
ATOM 665 O O . GLY A 1 88 ? -5.156 -3.217 -6.875 1.00 79.62 88 GLY A O 1
ATOM 666 N N . GLU A 1 89 ? -5.517 -4.837 -5.360 1.00 84.81 89 GLU A N 1
ATOM 667 C CA . GLU A 1 89 ? -6.920 -4.475 -5.118 1.00 84.81 89 GLU A CA 1
ATOM 668 C C . GLU A 1 89 ? -7.132 -3.462 -3.999 1.00 84.81 89 GLU A C 1
ATOM 670 O O . GLU A 1 89 ? -8.116 -2.717 -4.001 1.00 84.81 89 GLU A O 1
ATOM 675 N N . HIS A 1 90 ? -6.224 -3.473 -3.032 1.00 87.19 90 HIS A N 1
ATOM 676 C CA . HIS A 1 90 ? -6.293 -2.681 -1.821 1.00 87.19 90 HIS A CA 1
ATOM 677 C C . HIS A 1 90 ? -4.950 -2.009 -1.591 1.00 87.19 90 HIS A C 1
ATOM 679 O O . HIS A 1 90 ? -3.904 -2.550 -1.942 1.00 87.19 90 HIS A O 1
ATOM 685 N N . ASP A 1 91 ? -4.993 -0.835 -0.981 1.00 90.31 91 ASP A N 1
ATOM 686 C CA . ASP A 1 91 ? -3.793 -0.137 -0.553 1.00 90.31 91 ASP A CA 1
ATOM 687 C C . ASP A 1 91 ? -3.244 -0.743 0.753 1.00 90.31 91 ASP A C 1
ATOM 689 O O . ASP A 1 91 ? -3.833 -1.647 1.356 1.00 90.31 91 ASP A O 1
ATOM 693 N N . ALA A 1 92 ? -2.119 -0.221 1.237 1.00 90.50 92 ALA A N 1
ATOM 694 C CA . ALA A 1 92 ? -1.485 -0.684 2.470 1.00 90.50 92 ALA A CA 1
ATOM 695 C C . ALA A 1 92 ? -2.340 -0.466 3.735 1.00 90.50 92 ALA A C 1
ATOM 697 O O . ALA A 1 92 ? -2.055 -1.035 4.790 1.00 90.50 92 ALA A O 1
ATOM 698 N N . LEU A 1 93 ? -3.379 0.367 3.651 1.00 89.38 93 LEU A N 1
ATOM 699 C CA . LEU A 1 93 ? -4.351 0.613 4.710 1.00 89.38 93 LEU A CA 1
ATOM 700 C C . LEU A 1 93 ? -5.629 -0.216 4.516 1.00 89.38 93 LEU A C 1
ATOM 702 O O . LEU A 1 93 ? -6.571 -0.047 5.290 1.00 89.38 93 LEU A O 1
ATOM 706 N N . GLY A 1 94 ? -5.689 -1.116 3.533 1.00 88.38 94 GLY A N 1
ATOM 707 C CA . GLY A 1 94 ? -6.868 -1.924 3.227 1.00 88.38 94 GLY A CA 1
ATOM 708 C C . GLY A 1 94 ? -8.004 -1.134 2.570 1.00 88.38 94 GLY A C 1
ATOM 709 O O . GLY A 1 94 ? -9.144 -1.597 2.557 1.00 88.38 94 GLY A O 1
ATOM 710 N N . LEU A 1 95 ? -7.739 0.068 2.055 1.00 87.44 95 LEU A N 1
ATOM 711 C CA . LEU A 1 95 ? -8.701 0.822 1.261 1.00 87.44 95 LEU A CA 1
ATOM 712 C C . LEU A 1 95 ? -8.776 0.214 -0.133 1.00 87.44 95 LEU A C 1
ATOM 714 O O . LEU A 1 95 ? -7.758 0.030 -0.793 1.00 87.44 95 LEU A O 1
ATOM 718 N N . LYS A 1 96 ? -9.996 -0.058 -0.600 1.00 87.19 96 LYS A N 1
ATOM 719 C CA . LYS A 1 96 ? -10.219 -0.548 -1.959 1.00 87.19 96 LYS A CA 1
ATOM 720 C C . LYS A 1 96 ? -9.767 0.505 -2.973 1.00 87.19 96 LYS A C 1
ATOM 722 O O . LYS A 1 96 ? -10.261 1.638 -2.971 1.00 87.19 96 LYS A O 1
ATOM 727 N N . ILE A 1 97 ? -8.847 0.103 -3.841 1.00 81.00 97 ILE A N 1
ATOM 728 C CA . ILE A 1 97 ? -8.388 0.870 -4.992 1.00 81.00 97 ILE A CA 1
ATOM 729 C C . ILE A 1 97 ? -9.374 0.524 -6.106 1.00 81.00 97 ILE A C 1
ATOM 731 O O . ILE A 1 97 ? -9.345 -0.593 -6.631 1.00 81.00 97 ILE A O 1
ATOM 735 N N . GLY A 1 98 ? -10.335 1.423 -6.345 1.00 73.38 98 GLY A N 1
ATOM 736 C CA . GLY A 1 98 ? -11.394 1.266 -7.353 1.00 73.38 98 GLY A CA 1
ATOM 737 C C . GLY A 1 98 ? -10.839 1.203 -8.778 1.00 73.38 98 GLY A C 1
ATOM 738 O O . GLY A 1 98 ? -9.698 0.806 -8.990 1.00 73.38 98 GLY A O 1
ATOM 739 N N . GLU A 1 99 ? -11.600 1.633 -9.779 1.00 67.94 99 GLU A N 1
ATOM 740 C CA . GLU A 1 99 ? -11.141 1.570 -11.182 1.00 67.94 99 GLU A CA 1
ATOM 741 C C . GLU A 1 99 ? -9.858 2.381 -11.484 1.00 67.94 99 GLU A C 1
ATOM 743 O O . GLU A 1 99 ? -9.184 2.125 -12.480 1.00 67.94 99 GLU A O 1
ATOM 748 N N . ASN A 1 100 ? -9.421 3.261 -10.574 1.00 62.03 100 ASN A N 1
ATOM 749 C CA . ASN A 1 100 ? -8.196 4.072 -10.684 1.00 62.03 100 ASN A CA 1
ATOM 750 C C . ASN A 1 100 ? -6.872 3.269 -10.647 1.00 62.03 100 ASN A C 1
ATOM 752 O O . ASN A 1 100 ? -5.793 3.852 -10.553 1.00 62.03 100 ASN A O 1
ATOM 756 N N . ARG A 1 101 ? -6.901 1.930 -10.727 1.00 64.38 101 ARG A N 1
ATOM 757 C CA . ARG A 1 101 ? -5.696 1.070 -10.754 1.00 64.38 101 ARG A CA 1
ATOM 758 C C . ARG A 1 101 ? -4.739 1.409 -11.906 1.00 64.38 101 ARG A C 1
ATOM 760 O O . ARG A 1 101 ? -3.552 1.099 -11.820 1.00 64.38 101 ARG A O 1
ATOM 767 N N . THR A 1 102 ? -5.235 2.036 -12.974 1.00 62.59 102 THR A N 1
ATOM 768 C CA . THR A 1 102 ? -4.443 2.457 -14.141 1.00 62.59 102 THR A CA 1
ATOM 769 C C . THR A 1 102 ? -3.540 3.661 -13.876 1.00 62.59 102 THR A C 1
ATOM 771 O O . THR A 1 102 ? -2.632 3.916 -14.664 1.00 62.59 102 THR A O 1
ATOM 774 N N . GLU A 1 103 ? -3.755 4.402 -12.785 1.00 66.50 103 GLU A N 1
ATOM 775 C CA . GLU A 1 103 ? -3.022 5.644 -12.511 1.00 66.50 103 GLU A CA 1
ATOM 776 C C . GLU A 1 103 ? -1.586 5.406 -12.025 1.00 66.50 103 GLU A C 1
ATOM 778 O O . GLU A 1 103 ? -0.705 6.232 -12.285 1.00 66.50 103 GLU A O 1
ATOM 783 N N . LEU A 1 104 ? -1.338 4.253 -11.390 1.00 68.19 104 LEU A N 1
ATOM 784 C CA . LEU A 1 104 ? -0.107 3.956 -10.655 1.00 68.19 104 LEU A CA 1
ATOM 785 C C . LEU A 1 104 ? 1.172 4.011 -11.512 1.00 68.19 104 LEU A C 1
ATOM 787 O O . LEU A 1 104 ? 2.236 4.363 -11.015 1.00 68.19 104 LEU A O 1
ATOM 791 N N . TRP A 1 105 ? 1.074 3.721 -12.807 1.00 73.44 105 TRP A N 1
ATOM 792 C CA . TRP A 1 105 ? 2.221 3.717 -13.725 1.00 73.44 105 TRP A CA 1
ATOM 793 C C . TRP A 1 105 ? 1.979 4.594 -14.939 1.00 73.44 105 TRP A C 1
ATOM 795 O O . TRP A 1 105 ? 2.460 4.311 -16.038 1.00 73.44 105 TRP A O 1
ATOM 805 N N . THR A 1 106 ? 1.184 5.648 -14.763 1.00 70.25 106 THR A N 1
ATOM 806 C CA . THR A 1 106 ? 0.984 6.614 -15.838 1.00 70.25 106 THR A CA 1
ATOM 807 C C . THR A 1 106 ? 2.335 7.152 -16.316 1.00 70.25 106 THR A C 1
ATOM 809 O O . THR A 1 106 ? 3.265 7.304 -15.516 1.00 70.2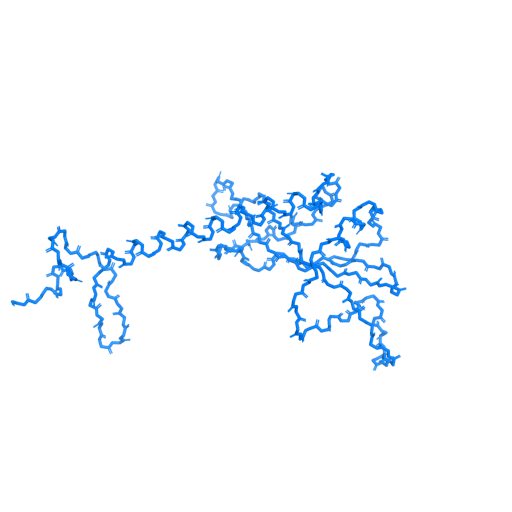5 106 THR A O 1
ATOM 812 N N . PRO A 1 107 ? 2.464 7.494 -17.611 1.00 65.75 107 PRO A N 1
ATOM 813 C CA . PRO A 1 107 ? 3.704 8.042 -18.152 1.00 65.75 107 PRO A CA 1
ATOM 814 C C . PRO A 1 107 ? 4.228 9.246 -17.364 1.00 65.75 107 PRO A C 1
ATOM 816 O O . PRO A 1 107 ? 5.430 9.457 -17.323 1.00 65.75 107 PRO A O 1
ATOM 819 N N . HIS A 1 108 ? 3.351 10.013 -16.711 1.00 63.28 108 HIS A N 1
ATOM 820 C CA . HIS A 1 108 ? 3.736 11.127 -15.848 1.00 63.28 108 HIS A CA 1
ATOM 821 C C . HIS A 1 108 ? 4.530 10.679 -14.615 1.00 63.28 108 HIS A C 1
ATOM 823 O O . HIS A 1 108 ? 5.538 11.304 -14.311 1.00 63.28 108 HIS A O 1
ATOM 829 N N . LEU A 1 109 ? 4.127 9.595 -13.942 1.00 65.12 109 LEU A N 1
ATOM 830 C CA . LEU A 1 109 ? 4.850 9.057 -12.783 1.00 65.12 109 LEU A CA 1
ATOM 831 C C . LEU A 1 109 ? 6.168 8.399 -13.197 1.00 65.12 109 LEU A C 1
ATOM 833 O O . LEU A 1 109 ? 7.193 8.636 -12.569 1.00 65.12 109 LEU A O 1
ATOM 837 N N . LEU A 1 110 ? 6.173 7.659 -14.309 1.00 66.25 110 LEU A N 1
ATOM 838 C CA . LEU A 1 110 ? 7.396 7.056 -14.856 1.00 66.25 110 LEU A CA 1
ATOM 839 C C . LEU A 1 110 ? 8.384 8.091 -15.419 1.00 66.25 110 LEU A C 1
ATOM 841 O O . LEU A 1 110 ? 9.564 7.793 -15.579 1.00 66.25 110 LEU A O 1
ATOM 845 N N . ARG A 1 111 ? 7.913 9.302 -15.735 1.00 62.88 111 ARG A N 1
ATOM 846 C CA . ARG A 1 111 ? 8.740 10.434 -16.183 1.00 62.88 111 ARG A CA 1
ATOM 847 C C . ARG A 1 111 ? 9.031 11.436 -15.070 1.00 62.88 111 ARG A C 1
ATOM 849 O O . ARG A 1 111 ? 9.768 12.386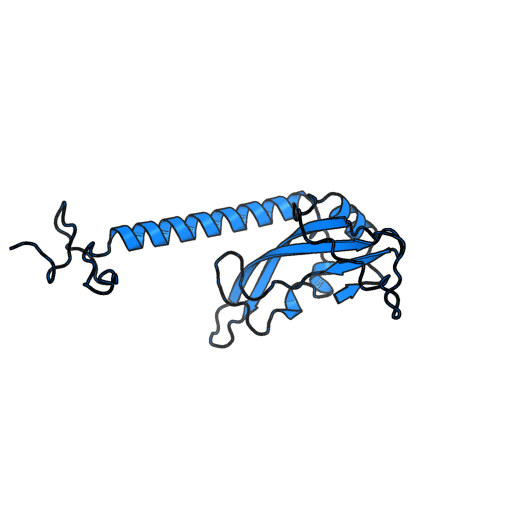 -15.320 1.00 62.88 111 ARG A O 1
ATOM 856 N N . ALA A 1 112 ? 8.458 11.259 -13.878 1.00 65.94 112 ALA A N 1
ATOM 857 C CA . ALA A 1 112 ? 8.709 12.136 -12.747 1.00 65.94 112 ALA A CA 1
ATOM 858 C C . ALA A 1 112 ? 10.151 11.913 -12.264 1.00 65.94 112 ALA A C 1
ATOM 860 O O . ALA A 1 112 ? 10.477 10.806 -11.820 1.00 65.94 112 ALA A O 1
ATOM 861 N N . PRO A 1 113 ? 11.028 12.932 -12.347 1.00 61.34 113 PRO A N 1
ATOM 862 C CA . PRO A 1 113 ? 12.392 12.804 -11.860 1.00 61.34 113 PRO A CA 1
ATOM 863 C C . PRO A 1 113 ? 12.366 12.454 -10.371 1.00 61.34 113 PRO A C 1
ATOM 865 O O . PRO A 1 113 ? 11.683 13.112 -9.587 1.00 61.34 113 PRO A O 1
ATOM 868 N N . GLY A 1 114 ? 13.081 11.397 -9.998 1.00 75.31 114 GLY A N 1
ATOM 869 C CA . GLY A 1 114 ? 13.256 11.002 -8.606 1.00 75.31 114 GLY A CA 1
ATOM 870 C C . GLY A 1 114 ? 12.212 10.058 -8.014 1.00 75.31 114 GLY A C 1
ATOM 871 O O . GLY A 1 114 ? 12.339 9.704 -6.847 1.00 75.31 114 GLY A O 1
ATOM 872 N N . PHE A 1 115 ? 11.228 9.573 -8.784 1.00 80.50 115 PHE A N 1
ATOM 873 C CA . PHE A 1 115 ? 10.253 8.592 -8.273 1.00 80.50 115 PHE A CA 1
ATOM 874 C C . PHE A 1 115 ? 10.931 7.310 -7.745 1.00 80.50 115 PHE A C 1
ATOM 876 O O . PHE A 1 115 ? 10.544 6.740 -6.730 1.00 80.50 115 PHE A O 1
ATOM 883 N N . PHE A 1 116 ? 11.976 6.834 -8.414 1.00 85.00 116 PHE A N 1
ATOM 884 C CA . PHE A 1 116 ? 12.708 5.639 -7.977 1.00 85.00 116 PHE A CA 1
ATOM 885 C C . PHE A 1 116 ? 13.958 5.980 -7.166 1.00 85.00 116 PHE A C 1
ATOM 887 O O . PHE A 1 116 ? 14.648 5.077 -6.711 1.00 85.00 116 PHE A O 1
ATOM 894 N N . GLU A 1 117 ? 14.252 7.264 -6.935 1.00 87.25 117 GLU A N 1
ATOM 895 C CA . GLU A 1 117 ? 15.405 7.638 -6.120 1.00 87.25 117 GLU A CA 1
ATOM 896 C C . GLU A 1 117 ? 15.237 7.117 -4.693 1.00 87.25 117 GLU A C 1
ATOM 898 O O . GLU A 1 117 ? 14.189 7.268 -4.053 1.00 87.25 117 GLU A O 1
ATOM 903 N N . LYS A 1 118 ? 16.332 6.591 -4.146 1.00 86.88 118 LYS A N 1
ATOM 904 C CA . LYS A 1 118 ? 16.393 6.018 -2.799 1.00 86.88 118 LYS A CA 1
ATOM 905 C C . LYS A 1 118 ? 15.797 6.924 -1.721 1.00 86.88 118 LYS A C 1
ATOM 907 O O . LYS A 1 118 ? 15.105 6.451 -0.821 1.00 86.88 118 LYS A O 1
ATOM 912 N N . ARG A 1 119 ? 16.047 8.237 -1.801 1.00 88.62 119 ARG A N 1
ATOM 913 C CA . ARG A 1 119 ? 15.511 9.215 -0.840 1.00 88.62 119 ARG A CA 1
ATOM 914 C C . ARG A 1 119 ? 13.988 9.294 -0.903 1.00 88.62 119 ARG A C 1
ATOM 916 O O . ARG A 1 119 ? 13.340 9.399 0.135 1.00 88.62 119 ARG A O 1
ATOM 923 N N . TRP A 1 120 ? 13.423 9.268 -2.102 1.00 87.50 120 TRP A N 1
ATOM 924 C CA . TRP A 1 120 ? 11.984 9.364 -2.286 1.00 87.50 120 TRP A CA 1
ATOM 925 C C . TRP A 1 120 ? 11.291 8.074 -1.848 1.00 87.50 120 TRP A C 1
ATOM 927 O O . TRP A 1 120 ? 10.356 8.123 -1.053 1.00 87.50 120 TRP A O 1
ATOM 937 N N . GLN A 1 121 ? 11.845 6.926 -2.237 1.00 90.56 121 GLN A N 1
ATOM 938 C CA . GLN A 1 121 ? 11.399 5.605 -1.789 1.00 90.56 121 GLN A CA 1
ATOM 939 C C . GLN A 1 121 ? 11.451 5.461 -0.257 1.00 90.56 121 GLN A C 1
ATOM 941 O O . GLN A 1 121 ? 10.506 4.963 0.356 1.00 90.56 121 GLN A O 1
ATOM 946 N N . TYR A 1 122 ? 12.497 5.984 0.394 1.00 90.62 122 TYR A N 1
ATOM 947 C CA . TYR A 1 122 ? 12.573 6.044 1.857 1.00 90.62 122 TYR A CA 1
ATOM 948 C C . TYR A 1 122 ? 11.425 6.859 2.470 1.00 90.62 122 TYR A C 1
ATOM 950 O O . TYR A 1 122 ? 10.776 6.397 3.410 1.00 90.62 122 TYR A O 1
ATOM 958 N N . ASN A 1 123 ? 11.149 8.052 1.935 1.00 90.94 123 ASN A N 1
ATOM 959 C CA . ASN A 1 123 ? 10.080 8.910 2.447 1.00 90.94 123 ASN A CA 1
ATOM 960 C C . ASN A 1 123 ? 8.702 8.255 2.285 1.00 90.94 123 ASN A C 1
ATOM 962 O O . ASN A 1 123 ? 7.905 8.280 3.221 1.00 90.94 123 ASN A O 1
ATOM 966 N N . LEU A 1 124 ? 8.436 7.627 1.134 1.00 90.94 124 LEU A N 1
ATOM 967 C CA . LEU A 1 124 ? 7.183 6.906 0.897 1.00 90.94 124 LEU A CA 1
ATOM 968 C C . LEU A 1 124 ? 6.999 5.749 1.880 1.00 90.94 124 LEU A C 1
ATOM 970 O O . LEU A 1 124 ? 5.924 5.599 2.469 1.00 90.94 124 LEU A O 1
ATOM 974 N N . ARG A 1 125 ? 8.063 4.971 2.112 1.00 91.81 125 ARG A N 1
ATOM 975 C CA . ARG A 1 125 ? 8.054 3.892 3.100 1.00 91.81 125 ARG A CA 1
ATOM 976 C C . ARG A 1 125 ? 7.739 4.420 4.495 1.00 91.81 125 ARG A C 1
ATOM 978 O O . ARG A 1 125 ? 6.880 3.855 5.171 1.00 91.81 125 ARG A O 1
ATOM 985 N N . ASP A 1 126 ? 8.424 5.477 4.926 1.00 93.50 126 ASP A N 1
ATOM 986 C CA . ASP A 1 126 ? 8.233 6.089 6.243 1.00 93.50 126 ASP A CA 1
ATOM 987 C C . ASP A 1 126 ? 6.800 6.618 6.422 1.00 93.50 126 ASP A C 1
ATOM 989 O O . ASP A 1 126 ? 6.140 6.295 7.413 1.00 93.50 126 ASP A O 1
ATOM 993 N N . GLU A 1 127 ? 6.261 7.346 5.440 1.00 92.12 127 GLU A N 1
ATOM 994 C CA . GLU A 1 127 ? 4.874 7.823 5.479 1.00 92.12 127 GLU A CA 1
ATOM 995 C C . GLU A 1 127 ? 3.861 6.678 5.555 1.00 92.12 127 GLU A C 1
ATOM 997 O O . GLU A 1 127 ? 2.938 6.713 6.378 1.00 92.12 127 GLU A O 1
ATOM 1002 N N . ARG A 1 128 ? 4.035 5.640 4.730 1.00 93.62 128 ARG A N 1
ATOM 1003 C CA . ARG A 1 128 ? 3.166 4.461 4.742 1.00 93.62 128 ARG A CA 1
ATOM 1004 C C . ARG A 1 128 ? 3.202 3.772 6.105 1.00 93.62 128 ARG A C 1
ATOM 1006 O O . ARG A 1 128 ? 2.145 3.492 6.670 1.00 93.62 128 ARG A O 1
ATOM 1013 N N . VAL A 1 129 ? 4.394 3.532 6.660 1.00 94.12 129 VAL A N 1
ATOM 1014 C CA . VAL A 1 129 ? 4.561 2.904 7.981 1.00 94.12 129 VAL A CA 1
ATOM 1015 C C . VAL A 1 129 ? 3.887 3.745 9.065 1.00 94.12 129 VAL A C 1
ATOM 1017 O O . VAL A 1 129 ? 3.104 3.206 9.846 1.00 94.12 129 VAL A O 1
ATOM 1020 N N . LYS A 1 130 ? 4.095 5.067 9.074 1.00 94.56 130 LYS A N 1
ATOM 1021 C CA . LYS A 1 130 ? 3.424 5.981 10.013 1.00 94.56 130 LYS A CA 1
ATOM 1022 C C . LYS A 1 130 ? 1.904 5.875 9.933 1.00 94.56 130 LYS A C 1
ATOM 1024 O O . LYS A 1 130 ? 1.241 5.811 10.968 1.00 94.56 130 LYS A O 1
ATOM 1029 N N . ARG A 1 131 ? 1.336 5.827 8.725 1.00 92.62 131 ARG A N 1
ATOM 1030 C CA . ARG A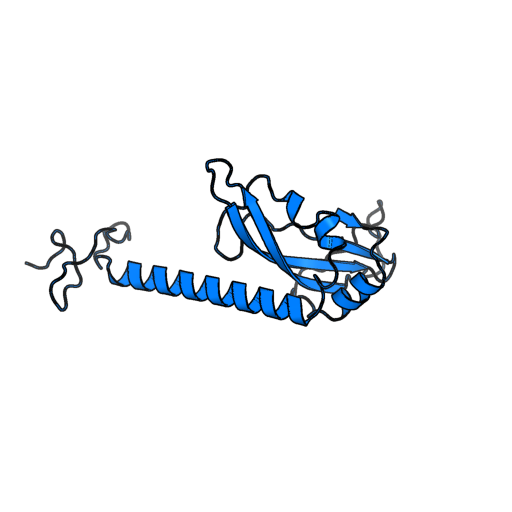 1 131 ? -0.117 5.704 8.524 1.00 92.62 131 ARG A CA 1
ATOM 1031 C C . ARG A 1 131 ? -0.656 4.353 8.98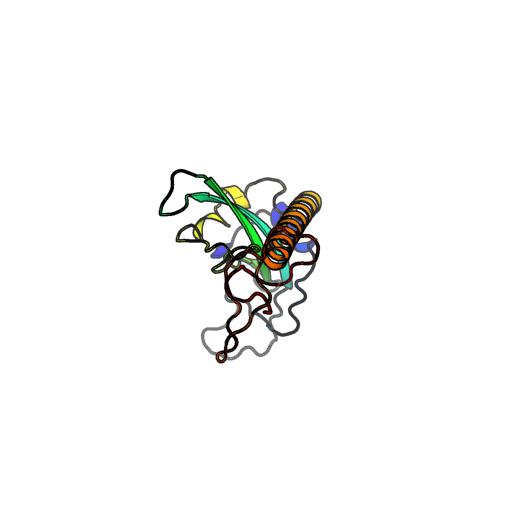3 1.00 92.62 131 ARG A C 1
ATOM 1033 O O . ARG A 1 131 ? -1.698 4.326 9.637 1.00 92.62 131 ARG A O 1
ATOM 1040 N N . ILE A 1 132 ? 0.048 3.258 8.692 1.00 92.75 132 ILE A N 1
ATOM 1041 C CA . ILE A 1 132 ? -0.321 1.915 9.165 1.00 92.75 132 ILE A CA 1
ATOM 1042 C C . ILE A 1 132 ? -0.322 1.883 10.695 1.00 92.75 132 ILE A C 1
ATOM 1044 O O . ILE A 1 132 ? -1.306 1.454 11.295 1.00 92.75 132 ILE A O 1
ATOM 1048 N N . THR A 1 133 ? 0.742 2.377 11.330 1.00 94.31 133 THR A N 1
ATOM 1049 C CA . THR A 1 133 ? 0.852 2.433 12.793 1.00 94.31 133 THR A CA 1
ATOM 1050 C C . THR A 1 133 ? -0.263 3.282 13.394 1.00 94.31 133 THR A C 1
ATOM 1052 O O . THR A 1 133 ? -0.986 2.816 14.269 1.00 94.31 133 THR A O 1
ATOM 1055 N N . ALA A 1 134 ? -0.498 4.485 12.862 1.00 94.06 134 ALA A N 1
ATOM 1056 C CA . ALA A 1 134 ? -1.568 5.358 13.336 1.00 94.06 134 ALA A CA 1
ATOM 1057 C C . ALA A 1 134 ? -2.966 4.738 13.163 1.00 94.06 134 ALA A C 1
ATOM 1059 O O . ALA A 1 134 ? -3.853 4.980 13.985 1.00 94.06 134 ALA A O 1
ATOM 1060 N N . LYS A 1 135 ? -3.190 3.952 12.101 1.00 93.06 135 LYS A N 1
ATOM 1061 C CA . LYS A 1 135 ? -4.438 3.208 11.901 1.00 93.06 135 LYS A CA 1
ATOM 1062 C C . LYS A 1 135 ? -4.600 2.122 12.968 1.00 93.06 135 LYS A C 1
ATOM 1064 O O . LYS A 1 135 ? -5.634 2.108 13.631 1.00 93.06 135 LYS A O 1
ATOM 1069 N N . LYS A 1 136 ? -3.575 1.289 13.181 1.00 93.00 136 LYS A N 1
ATOM 1070 C CA . LYS A 1 136 ? -3.586 0.231 14.205 1.00 93.00 136 LYS A CA 1
ATOM 1071 C C . LYS A 1 136 ? -3.834 0.796 15.602 1.00 93.00 136 LYS A C 1
ATOM 1073 O O . LYS A 1 136 ? -4.741 0.344 16.286 1.00 93.00 136 LYS A O 1
ATOM 1078 N N . GLU A 1 137 ? -3.135 1.865 15.982 1.00 95.25 137 GLU A N 1
ATOM 1079 C CA . GLU A 1 137 ? -3.356 2.522 17.276 1.00 95.25 137 GLU A CA 1
ATOM 1080 C C . GLU A 1 137 ? -4.793 3.036 17.446 1.00 95.25 137 GLU A C 1
ATOM 1082 O O . GLU A 1 137 ? -5.347 3.011 18.545 1.00 95.25 137 GLU A O 1
ATOM 1087 N N . LYS A 1 138 ? -5.408 3.562 16.378 1.00 93.06 138 LYS A N 1
ATOM 1088 C CA . LYS A 1 138 ? -6.806 4.014 16.419 1.00 93.06 138 LYS A CA 1
ATOM 1089 C C . LYS A 1 138 ? -7.764 2.840 16.592 1.00 93.06 138 LYS A C 1
ATOM 1091 O O . LYS A 1 138 ? -8.701 2.962 17.378 1.00 93.06 138 LYS A O 1
ATOM 1096 N N . GLU A 1 139 ? -7.530 1.739 15.885 1.00 91.50 139 GLU A N 1
ATOM 1097 C CA . GLU A 1 139 ? -8.323 0.512 15.993 1.00 91.50 139 GLU A CA 1
ATOM 1098 C C . GLU A 1 139 ? -8.210 -0.099 17.394 1.00 91.50 139 GLU A C 1
ATOM 1100 O O . GLU A 1 139 ? -9.234 -0.394 18.005 1.00 91.50 139 GLU A O 1
ATOM 1105 N N . GLU A 1 140 ? -7.005 -0.171 17.962 1.00 91.81 140 GLU A N 1
ATOM 1106 C CA . GLU A 1 140 ? -6.766 -0.620 19.340 1.00 91.81 140 GLU A CA 1
ATOM 1107 C C . GLU A 1 140 ? -7.482 0.279 20.354 1.00 91.81 140 GLU A C 1
ATOM 1109 O O . GLU A 1 140 ? -8.260 -0.204 21.177 1.00 91.81 140 GLU A O 1
ATOM 1114 N N . LYS 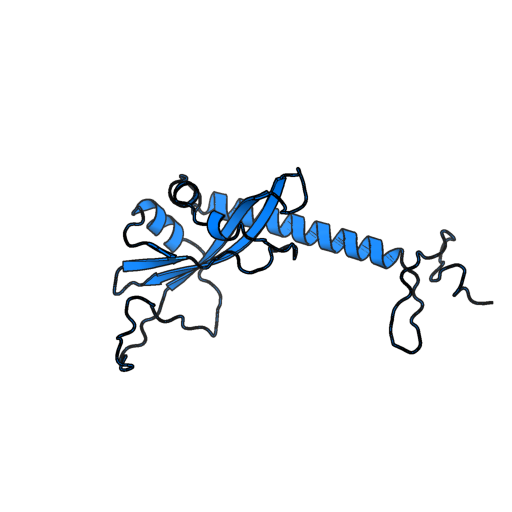A 1 141 ? -7.328 1.607 20.249 1.00 90.69 141 LYS A N 1
ATOM 1115 C CA . LYS A 1 141 ? -8.046 2.572 21.105 1.00 90.69 141 LYS A CA 1
ATOM 1116 C C . LYS A 1 141 ? -9.562 2.447 20.973 1.00 90.69 141 LYS A C 1
ATOM 1118 O O . LYS A 1 141 ? -10.291 2.720 21.929 1.00 90.69 141 LYS A O 1
ATOM 1123 N N . GLN A 1 142 ? -10.065 2.093 19.793 1.00 88.50 142 GLN A N 1
ATOM 1124 C CA . GLN A 1 142 ? -11.489 1.863 19.575 1.00 88.50 142 GLN A CA 1
ATOM 1125 C C . GLN A 1 142 ? -11.931 0.535 20.197 1.00 88.50 142 GLN A C 1
ATOM 1127 O O . GLN A 1 142 ? -12.959 0.502 20.872 1.00 88.50 142 GLN A O 1
ATOM 1132 N N . GLN A 1 143 ? -11.139 -0.527 20.058 1.00 86.88 143 GLN A N 1
ATOM 1133 C CA . GLN A 1 143 ? -11.390 -1.831 20.666 1.00 86.88 143 GLN A CA 1
ATOM 1134 C C . GLN A 1 143 ? -11.351 -1.765 22.199 1.00 86.88 143 GLN A C 1
ATOM 1136 O O . GLN A 1 143 ? -12.207 -2.339 22.869 1.00 86.88 143 GLN A O 1
ATOM 1141 N N . GLU A 1 144 ? -10.436 -0.989 22.782 1.00 88.12 144 GLU A N 1
ATOM 1142 C CA . GLU A 1 144 ? -10.378 -0.749 24.226 1.00 88.12 144 GLU A CA 1
ATOM 1143 C C . GLU A 1 144 ? -11.645 -0.090 24.775 1.00 88.12 144 GLU A C 1
ATOM 1145 O O . GLU A 1 144 ? -11.981 -0.276 25.950 1.00 88.12 144 GLU A O 1
ATOM 1150 N N . LYS A 1 145 ? -12.345 0.699 23.953 1.00 90.44 145 LYS A N 1
ATOM 1151 C CA . LYS A 1 145 ? -13.624 1.325 24.308 1.00 90.44 145 LYS A CA 1
ATOM 1152 C C . LYS A 1 145 ? -14.800 0.365 24.162 1.00 90.44 145 LYS A C 1
ATOM 1154 O O . LYS A 1 145 ? -15.860 0.663 24.703 1.00 90.44 145 LYS A O 1
ATOM 1159 N N . GLN A 1 146 ? -14.643 -0.771 23.487 1.00 91.75 146 GLN A N 1
ATOM 1160 C CA . GLN A 1 146 ? -15.724 -1.730 23.279 1.00 91.75 146 GLN A CA 1
ATOM 1161 C C . GLN A 1 146 ? -15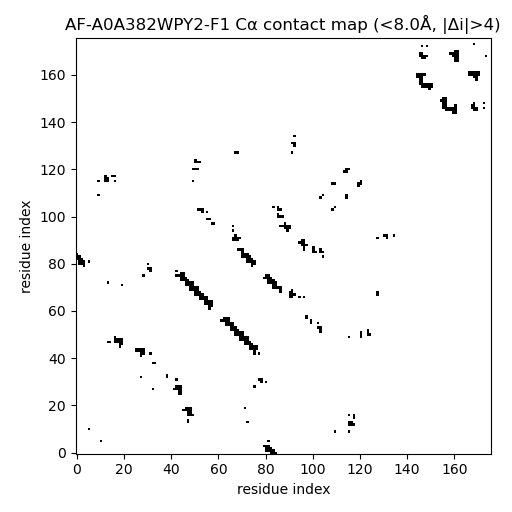.990 -2.598 24.515 1.00 91.75 146 GLN A C 1
ATOM 1163 O O . GLN A 1 146 ? -15.145 -2.823 25.383 1.00 91.75 146 GLN A O 1
ATOM 1168 N N . CYS A 1 147 ? -17.222 -3.085 24.595 1.00 93.19 147 CYS A N 1
ATOM 1169 C CA . CYS A 1 147 ? -17.679 -4.035 25.591 1.00 93.19 147 CYS A CA 1
ATOM 1170 C C . CYS A 1 147 ? -16.958 -5.378 25.415 1.00 93.19 147 CYS A C 1
ATOM 1172 O O . CYS A 1 147 ? -16.983 -5.950 24.330 1.00 93.19 147 CYS A O 1
ATOM 1174 N N . LYS A 1 148 ? -16.416 -5.948 26.497 1.00 92.81 148 LYS A N 1
ATOM 1175 C CA . LYS A 1 148 ? -15.741 -7.262 26.485 1.00 92.81 148 LYS A CA 1
ATOM 1176 C C . LYS A 1 148 ? -16.689 -8.472 26.485 1.00 92.81 148 LYS A C 1
ATOM 1178 O O . LYS A 1 148 ? -16.264 -9.583 26.771 1.00 92.81 148 LYS A O 1
ATOM 1183 N N . HIS A 1 149 ? -17.983 -8.270 26.237 1.00 93.12 149 HIS A N 1
ATOM 1184 C CA . HIS A 1 149 ? -18.939 -9.381 26.220 1.00 93.12 149 HIS A CA 1
ATOM 1185 C C . HIS A 1 149 ? -18.875 -10.073 24.866 1.00 93.12 149 HIS A C 1
ATOM 1187 O O . HIS A 1 149 ? -18.950 -9.388 23.847 1.00 93.12 149 HIS A O 1
ATOM 1193 N N . VAL A 1 150 ? -18.782 -11.397 24.885 1.00 93.44 150 VAL A N 1
ATOM 1194 C CA . VAL A 1 150 ? -18.823 -12.260 23.707 1.00 93.44 150 VAL A CA 1
ATOM 1195 C C . VAL A 1 150 ? -20.048 -13.155 23.844 1.00 93.44 150 VAL A C 1
ATOM 1197 O O . VAL A 1 150 ? -20.278 -13.714 24.919 1.00 93.44 150 VAL A O 1
ATOM 1200 N N . ASP A 1 151 ? -20.859 -13.227 22.793 1.00 91.31 151 ASP A N 1
ATOM 1201 C CA . ASP A 1 151 ? -22.054 -14.064 22.780 1.00 91.31 151 ASP A CA 1
ATOM 1202 C C . ASP A 1 151 ? -21.720 -15.550 22.544 1.00 91.31 151 ASP A C 1
ATOM 1204 O O . ASP A 1 151 ? -20.565 -15.940 22.361 1.00 91.31 151 ASP A O 1
ATOM 1208 N N . SER A 1 152 ? -22.740 -16.409 22.548 1.00 92.56 152 SER A N 1
ATOM 1209 C CA . SER A 1 152 ? -22.572 -17.849 22.319 1.00 92.56 152 SER A CA 1
ATOM 1210 C C . SER A 1 152 ? -22.056 -18.201 20.919 1.00 92.56 152 SER A C 1
ATOM 1212 O O . SER A 1 152 ? -21.608 -19.323 20.713 1.00 92.56 152 SER A O 1
ATOM 1214 N N . ASN A 1 153 ? -22.117 -17.265 19.968 1.00 93.56 153 ASN A N 1
ATOM 1215 C CA . ASN A 1 153 ? -21.601 -17.429 18.611 1.00 93.56 153 ASN A CA 1
ATOM 1216 C C . ASN A 1 153 ? -20.161 -16.906 18.476 1.00 93.56 153 ASN A C 1
ATOM 1218 O O . ASN A 1 153 ? -19.619 -16.885 17.372 1.00 93.56 153 ASN A O 1
ATOM 1222 N N . GLY A 1 154 ? -19.538 -16.456 19.570 1.00 90.62 154 GLY A N 1
ATOM 1223 C CA . GLY A 1 154 ? -18.195 -15.886 19.548 1.00 90.62 154 GLY A CA 1
ATOM 1224 C C . GLY A 1 154 ? -18.141 -14.433 19.062 1.00 90.62 154 GLY A C 1
ATOM 1225 O O . GLY A 1 154 ? -17.045 -13.899 18.894 1.00 90.62 154 GLY A O 1
ATOM 1226 N N . GLN A 1 155 ? -19.279 -13.763 18.845 1.00 91.56 155 GLN A N 1
ATOM 1227 C CA . GLN A 1 155 ? -19.298 -12.366 18.411 1.00 91.56 155 GLN A CA 1
ATOM 1228 C C . GLN A 1 155 ? -19.183 -11.418 19.606 1.00 91.56 155 GLN A C 1
ATOM 1230 O O . GLN A 1 155 ? -19.958 -11.472 20.564 1.00 91.56 155 GLN A O 1
ATOM 1235 N N . GLN A 1 156 ? -18.208 -10.507 19.541 1.00 91.19 156 GLN A N 1
ATOM 1236 C CA . GLN A 1 156 ? -18.046 -9.468 20.551 1.00 91.19 156 GLN A CA 1
ATOM 1237 C C . GLN A 1 156 ? -19.127 -8.390 20.397 1.00 91.19 156 GLN A C 1
ATOM 1239 O O . GLN A 1 156 ? -19.431 -7.913 19.304 1.00 91.19 156 GLN A O 1
ATOM 1244 N N . CYS A 1 157 ? -19.681 -7.950 21.524 1.00 91.50 157 CYS A N 1
ATOM 1245 C CA . CYS A 1 157 ? -20.622 -6.845 21.564 1.00 91.50 157 CYS A CA 1
ATOM 1246 C C . CYS A 1 157 ? -19.979 -5.551 21.034 1.00 91.50 157 CYS A C 1
ATOM 1248 O O . CYS A 1 157 ? -19.059 -5.006 21.639 1.00 91.50 157 CYS A O 1
ATOM 1250 N N . ASN A 1 158 ? -20.554 -4.995 19.967 1.00 90.12 158 ASN A N 1
ATOM 1251 C CA . ASN A 1 158 ? -20.097 -3.764 19.311 1.00 90.12 158 ASN A CA 1
ATOM 1252 C C . ASN A 1 158 ? -20.383 -2.459 20.084 1.00 90.12 158 ASN A C 1
ATOM 1254 O O . ASN A 1 158 ? -20.133 -1.367 19.578 1.00 90.12 158 ASN A O 1
ATOM 1258 N N . ARG A 1 159 ? -20.950 -2.544 21.292 1.00 91.88 159 ARG A N 1
ATOM 1259 C CA . ARG A 1 159 ? -21.292 -1.369 22.104 1.00 91.88 159 ARG A CA 1
ATOM 1260 C C . ARG A 1 159 ? -20.086 -0.886 22.882 1.00 91.88 159 ARG A C 1
ATOM 1262 O O . ARG A 1 159 ? -19.288 -1.694 23.348 1.00 91.88 159 ARG A O 1
ATOM 1269 N N . GLU A 1 160 ? -20.024 0.415 23.134 1.00 91.00 160 GLU A N 1
ATOM 1270 C CA . GLU A 1 160 ? -19.030 0.956 24.053 1.00 91.00 160 GLU A CA 1
ATOM 1271 C C . GLU A 1 160 ? -19.263 0.464 25.491 1.00 91.00 160 GLU A C 1
ATOM 1273 O O . GLU A 1 160 ? -20.400 0.282 25.953 1.00 91.00 160 GLU A O 1
ATOM 1278 N N . LYS A 1 161 ? -18.162 0.230 26.207 1.00 92.00 161 LYS A N 1
ATOM 1279 C CA . LYS A 1 161 ? -18.168 -0.037 27.643 1.00 92.00 161 LYS A CA 1
ATOM 1280 C C . LYS A 1 161 ? -18.620 1.213 28.394 1.00 92.00 161 LYS A C 1
ATOM 1282 O O . LYS A 1 161 ? -18.514 2.337 27.911 1.00 92.00 161 LYS A O 1
ATOM 1287 N N . MET A 1 162 ? -19.133 1.025 29.602 1.00 90.25 162 MET A N 1
ATOM 1288 C CA . MET A 1 162 ? -19.553 2.157 30.428 1.00 90.25 162 MET A CA 1
ATOM 1289 C C . MET A 1 162 ? -18.377 3.096 30.748 1.00 90.25 162 MET A C 1
ATOM 1291 O O . MET A 1 162 ? -17.260 2.642 30.975 1.00 90.25 162 MET A O 1
ATOM 1295 N N . GLN A 1 163 ? -18.647 4.396 30.896 1.00 85.81 163 GLN A N 1
ATOM 1296 C CA . GLN A 1 163 ? -17.637 5.399 31.280 1.00 85.81 163 GLN A CA 1
ATOM 1297 C C . GLN A 1 163 ? -17.209 5.335 32.763 1.00 85.81 163 GLN A C 1
ATOM 1299 O O . GLN A 1 163 ? -16.459 6.182 33.244 1.00 85.81 163 GLN A O 1
ATOM 1304 N N . LYS A 1 164 ? -17.663 4.327 33.518 1.00 85.81 164 LYS A N 1
ATOM 1305 C CA . LYS A 1 164 ? -17.254 4.126 34.914 1.00 85.81 164 LYS A CA 1
ATOM 1306 C C . LYS A 1 164 ? -15.828 3.565 34.957 1.00 85.81 164 LYS A C 1
ATOM 1308 O O . LYS A 1 164 ? -15.507 2.629 34.226 1.00 85.81 164 LYS A O 1
ATOM 1313 N N . LYS A 1 165 ? -14.982 4.095 35.848 1.00 79.75 165 LYS A N 1
ATOM 1314 C CA . LYS A 1 165 ? -13.606 3.605 36.047 1.00 79.75 165 LYS A CA 1
ATOM 1315 C C . LYS A 1 165 ? -13.616 2.093 36.321 1.00 79.75 165 LYS A C 1
ATOM 1317 O O . LYS A 1 165 ? -14.327 1.634 37.211 1.00 79.75 165 LYS A O 1
ATOM 1322 N N . GLY A 1 166 ? -12.854 1.337 35.528 1.00 81.81 166 GLY A N 1
ATOM 1323 C CA . GLY A 1 166 ? -12.764 -0.126 35.620 1.00 81.81 166 GLY A CA 1
ATOM 1324 C C . GLY A 1 166 ? -13.901 -0.910 34.951 1.00 81.81 166 GLY A C 1
ATOM 1325 O O . GLY A 1 166 ? -13.906 -2.135 35.026 1.00 81.81 166 GLY A O 1
ATOM 1326 N N . ALA A 1 167 ? -14.861 -0.258 34.285 1.00 86.19 167 ALA A N 1
ATOM 1327 C CA . ALA A 1 167 ? -15.923 -0.977 33.589 1.00 86.19 167 ALA A CA 1
ATOM 1328 C C . ALA A 1 167 ? -15.385 -1.728 32.361 1.00 86.19 167 ALA A C 1
ATOM 1330 O O . ALA A 1 167 ? -14.782 -1.137 31.468 1.00 86.19 167 ALA A O 1
ATOM 1331 N N . ALA A 1 168 ? -15.646 -3.035 32.310 1.00 90.94 168 ALA A N 1
ATOM 1332 C CA . ALA A 1 168 ? -15.311 -3.905 31.181 1.00 90.94 168 ALA A CA 1
ATOM 1333 C C . ALA A 1 168 ? -16.490 -4.131 30.216 1.00 90.94 168 ALA A C 1
ATOM 1335 O O . ALA A 1 168 ? -16.299 -4.604 29.097 1.00 90.94 168 ALA A O 1
ATOM 1336 N N . TYR A 1 169 ? -17.709 -3.790 30.639 1.00 92.88 169 TYR A N 1
ATOM 1337 C CA . TYR A 1 169 ? -18.942 -4.131 29.937 1.00 92.88 169 TYR A CA 1
ATOM 1338 C C . TYR A 1 169 ? -19.811 -2.896 29.682 1.00 92.88 169 TYR A C 1
ATOM 1340 O O . TYR A 1 169 ? -19.683 -1.865 30.350 1.00 92.88 169 TYR A O 1
ATOM 1348 N N . CYS A 1 170 ? -20.703 -2.998 28.698 1.00 93.00 170 CYS A N 1
ATOM 1349 C CA . CYS A 1 170 ? -21.763 -2.023 28.477 1.00 93.00 170 CYS A CA 1
ATOM 1350 C C . CYS A 1 170 ? -22.904 -2.229 29.487 1.00 93.00 170 CYS A C 1
ATOM 1352 O O . CYS A 1 170 ? -22.961 -3.236 30.194 1.00 93.00 170 CYS A O 1
ATOM 1354 N N . TYR A 1 171 ? -23.864 -1.305 29.520 1.00 89.50 171 TYR A N 1
ATOM 1355 C CA . TYR A 1 171 ? -24.986 -1.362 30.464 1.00 89.50 171 TYR A CA 1
ATOM 1356 C C . TYR A 1 171 ? -25.839 -2.641 30.359 1.00 89.50 171 TYR A C 1
ATOM 1358 O O . TYR A 1 171 ? -26.456 -3.028 31.347 1.00 89.50 171 TYR A O 1
ATOM 1366 N N . LYS A 1 172 ? -25.871 -3.297 29.187 1.00 91.25 172 LYS A N 1
ATOM 1367 C CA . LYS A 1 172 ? -26.611 -4.553 28.971 1.00 91.25 172 LYS A CA 1
ATOM 1368 C C . LYS A 1 172 ? -25.900 -5.781 29.533 1.00 91.25 172 LYS A C 1
ATOM 1370 O O . LYS A 1 172 ? -26.567 -6.706 29.971 1.00 91.25 172 LYS A O 1
ATOM 1375 N N . HIS A 1 173 ? -24.571 -5.782 29.510 1.00 92.62 173 HIS A N 1
ATOM 1376 C CA . HIS A 1 173 ? -23.751 -6.928 29.912 1.00 92.62 173 HIS A CA 1
ATOM 1377 C C . HIS A 1 173 ? -23.066 -6.702 31.260 1.00 92.62 173 HIS A C 1
ATOM 1379 O O . HIS A 1 173 ? -22.109 -7.396 31.597 1.00 92.62 173 HIS A O 1
ATOM 1385 N N . ARG A 1 174 ? -23.515 -5.702 32.029 1.00 84.88 174 ARG A N 1
ATOM 1386 C CA . ARG A 1 174 ? -22.980 -5.470 33.367 1.00 84.88 174 ARG A CA 1
ATOM 1387 C C . ARG A 1 174 ? -23.292 -6.685 34.256 1.00 84.88 174 ARG A C 1
ATOM 1389 O O . ARG A 1 174 ? -24.425 -7.174 34.213 1.00 84.88 174 ARG A O 1
ATOM 1396 N N . PRO A 1 175 ? -22.332 -7.147 35.070 1.00 79.31 175 PRO A N 1
ATOM 1397 C CA . PRO A 1 175 ? -22.623 -8.076 36.152 1.00 79.31 175 PRO A CA 1
ATOM 1398 C C . PRO A 1 175 ? -23.714 -7.492 37.057 1.00 79.31 175 PRO A C 1
ATOM 1400 O O . PRO A 1 175 ? -23.801 -6.266 37.202 1.00 79.31 175 PRO A O 1
ATOM 1403 N N . LYS A 1 176 ? -24.564 -8.363 37.603 1.00 73.62 176 LYS A N 1
ATOM 1404 C CA . LYS A 1 176 ? -25.547 -7.968 38.616 1.00 73.62 176 LYS A CA 1
ATOM 1405 C C . LYS A 1 176 ? -24.854 -7.587 39.917 1.00 73.62 176 LYS A C 1
ATOM 1407 O O . LYS A 1 176 ? -23.841 -8.242 40.242 1.00 73.62 176 LYS A O 1
#